Protein AF-A0A812VCE3-F1 (afdb_monomer_lite)

Radius of gyration: 18.81 Å; chains: 1; bounding box: 63×59×46 Å

pLDDT: mean 80.76, std 17.47, range [33.41, 96.75]

Sequence (194 aa):
MRLLPVLQWLAVGWQSVSAFDRPCTASIQGNCTEGRFLPCGSSKLKHPHGGVVPARDVTTCRVRAGQVRAGQALVVQFTSGPPEQGGECIEILVELGECWGQDSDGDSYDCLGRCGIGCQEGPGLCSNWSRNCLKHDICSYYHNSRGGAVDPHCGWAFQKAEQDFLEPCLTDSVCTVPRFNTKAEVCRAKVVGI

Secondary structure (DSSP, 8-state):
--PPP-------------TTS-B--SS--SS-BTT-SEETT-------SS-EE-TT----TTSTTT---TT-EEEEEEESS-GGGT--EEEEEEETT-EEEE-TT--EEESTTEESSSSBSSBTB--EE-HHHHHHHHHHHHHT---GGG-TTTHHHHHHHHHHHHHHHHH-GGG--TT-SBHHHHHTTSS---

Structure (mmCIF, N/CA/C/O backbone):
data_AF-A0A812VCE3-F1
#
_entry.id   AF-A0A812VCE3-F1
#
loop_
_atom_site.group_PDB
_atom_site.id
_atom_site.type_symbol
_atom_site.label_atom_id
_atom_site.label_alt_id
_atom_site.label_comp_id
_atom_site.label_asym_id
_atom_site.label_entity_id
_atom_site.label_seq_id
_atom_site.pdbx_PDB_ins_code
_atom_site.Cartn_x
_atom_site.Cartn_y
_atom_site.Cartn_z
_atom_site.occupancy
_atom_site.B_iso_or_equiv
_atom_site.auth_seq_id
_atom_site.auth_comp_id
_atom_site.auth_asym_id
_atom_site.auth_atom_id
_atom_site.pdbx_PDB_model_num
ATOM 1 N N . MET A 1 1 ? -42.538 -43.145 28.006 1.00 39.31 1 MET A N 1
ATOM 2 C CA . MET A 1 1 ? -42.130 -42.489 26.745 1.00 39.31 1 MET A CA 1
ATOM 3 C C . MET A 1 1 ? -41.959 -41.000 27.015 1.00 39.31 1 MET A C 1
ATOM 5 O O . MET A 1 1 ? -42.951 -40.321 27.231 1.00 39.31 1 MET A O 1
ATOM 9 N N . ARG A 1 2 ? -40.716 -40.516 27.130 1.00 37.94 2 ARG A N 1
ATOM 10 C CA . ARG A 1 2 ? -40.388 -39.087 27.273 1.00 37.94 2 ARG A CA 1
ATOM 11 C C . ARG A 1 2 ? -39.710 -38.644 25.978 1.00 37.94 2 ARG A C 1
ATOM 13 O O . ARG A 1 2 ? -38.681 -39.206 25.622 1.00 37.94 2 ARG A O 1
ATOM 20 N N . LEU A 1 3 ? -40.320 -37.692 25.280 1.00 41.69 3 LEU A N 1
ATOM 21 C CA . LEU A 1 3 ? -39.740 -37.013 24.123 1.00 41.69 3 LEU A CA 1
ATOM 22 C C . LEU A 1 3 ? -38.721 -35.984 24.636 1.00 41.69 3 LEU A C 1
ATOM 24 O O . LEU A 1 3 ? -39.062 -35.148 25.471 1.00 41.69 3 LEU A O 1
ATOM 28 N N . LEU A 1 4 ? -37.475 -36.078 24.173 1.00 38.53 4 LEU A N 1
ATOM 29 C CA . LEU A 1 4 ? -36.440 -35.059 24.375 1.00 38.53 4 LEU A CA 1
ATOM 30 C C . LEU A 1 4 ? -36.517 -34.027 23.234 1.00 38.53 4 LEU A C 1
ATOM 32 O O . LEU A 1 4 ? -36.785 -34.425 22.098 1.00 38.53 4 LEU A O 1
ATOM 36 N N . PRO A 1 5 ? -36.269 -32.730 23.491 1.00 49.28 5 PRO A N 1
ATOM 37 C CA . PRO A 1 5 ? -36.254 -31.717 22.448 1.00 49.28 5 PRO A CA 1
ATOM 38 C C . PRO A 1 5 ? -34.917 -31.740 21.696 1.00 49.28 5 PRO A C 1
ATOM 40 O O . PRO A 1 5 ? -33.841 -31.780 22.294 1.00 49.28 5 PRO A O 1
ATOM 43 N N . VAL A 1 6 ? -34.998 -31.702 20.369 1.00 42.97 6 VAL A N 1
ATOM 44 C CA . VAL A 1 6 ? -33.854 -31.524 19.472 1.00 42.97 6 VAL A CA 1
ATOM 45 C C . VAL A 1 6 ? -33.377 -30.077 19.608 1.00 42.97 6 VAL A C 1
ATOM 47 O O . VAL A 1 6 ? -34.070 -29.153 19.189 1.00 42.97 6 VAL A O 1
ATOM 50 N N . LEU A 1 7 ? -32.205 -29.874 20.218 1.00 42.00 7 LEU A N 1
ATOM 51 C CA . LEU A 1 7 ? -31.504 -28.592 20.170 1.00 42.00 7 LEU A CA 1
ATOM 52 C C . LEU A 1 7 ? -31.059 -28.332 18.729 1.00 42.00 7 LEU A C 1
ATOM 54 O O . LEU A 1 7 ? -30.176 -29.006 18.199 1.00 42.00 7 LEU A O 1
ATOM 58 N N . GLN A 1 8 ? -31.677 -27.334 18.109 1.00 39.59 8 GLN A N 1
ATOM 59 C CA . GLN A 1 8 ? -31.281 -26.800 16.819 1.00 39.59 8 GLN A CA 1
ATOM 60 C C . GLN A 1 8 ? -30.057 -25.902 17.034 1.00 39.59 8 GLN A C 1
ATOM 62 O O . GLN A 1 8 ? -30.163 -24.770 17.501 1.00 39.59 8 GLN A O 1
ATOM 67 N N . TRP A 1 9 ? -28.872 -26.443 16.756 1.00 40.53 9 TRP A 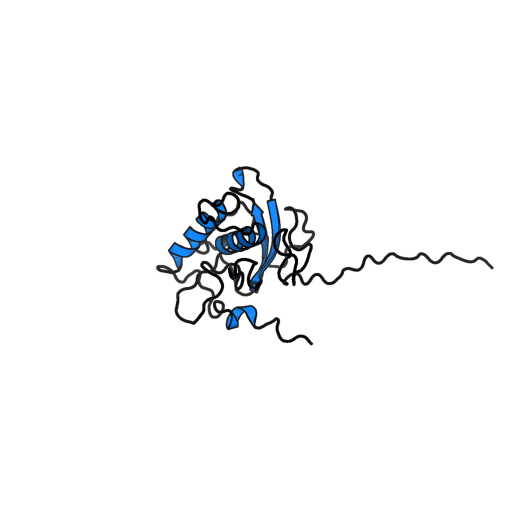N 1
ATOM 68 C CA . TRP A 1 9 ? -27.632 -25.677 16.730 1.00 40.53 9 TRP A CA 1
ATOM 69 C C . TRP A 1 9 ? -27.664 -24.738 15.522 1.00 40.53 9 TRP A C 1
ATOM 71 O O . TRP A 1 9 ? -27.617 -25.185 14.377 1.00 40.53 9 TRP A O 1
ATOM 81 N N . LEU A 1 10 ? -27.744 -23.431 15.776 1.00 39.47 10 LEU A N 1
ATOM 82 C CA . LEU A 1 10 ? -27.448 -22.406 14.779 1.00 39.47 10 LEU A CA 1
ATOM 83 C C . LEU A 1 10 ? -25.947 -22.461 14.477 1.00 39.47 10 LEU A C 1
ATOM 85 O O . LEU A 1 10 ? -25.132 -21.835 15.154 1.00 39.47 10 LEU A O 1
ATOM 89 N N . ALA A 1 11 ? -25.575 -23.238 13.463 1.00 40.66 11 ALA A N 1
ATOM 90 C CA . ALA A 1 11 ? -24.298 -23.077 12.794 1.00 40.66 11 ALA A CA 1
ATOM 91 C C . ALA A 1 11 ? -24.338 -21.730 12.059 1.00 40.66 11 ALA A C 1
ATOM 93 O O . ALA A 1 11 ? -24.890 -21.621 10.966 1.00 40.66 11 ALA A O 1
ATOM 94 N N . VAL A 1 12 ? -23.790 -20.685 12.682 1.00 43.62 12 VAL A N 1
ATOM 95 C CA . VAL A 1 12 ? -23.417 -19.462 11.966 1.00 43.62 12 VAL A CA 1
ATOM 96 C C . VAL A 1 12 ? -22.319 -19.879 10.997 1.00 43.62 12 VAL A C 1
ATOM 98 O O . VAL A 1 12 ? -21.176 -20.112 11.395 1.00 43.62 12 VAL A O 1
ATOM 101 N N . GLY A 1 13 ? -22.716 -20.096 9.746 1.00 33.41 13 GLY A N 1
ATOM 102 C CA . GLY A 1 13 ? -21.829 -20.504 8.674 1.00 33.41 13 GLY A CA 1
ATOM 103 C C . GLY A 1 13 ? -20.704 -19.493 8.541 1.00 33.41 13 GLY A C 1
ATOM 104 O O . GLY A 1 13 ? -20.937 -18.325 8.241 1.00 33.41 13 GLY A O 1
ATOM 105 N N . TRP A 1 14 ? -19.479 -19.956 8.759 1.00 39.81 14 TRP A N 1
ATOM 106 C CA . TRP A 1 14 ? -18.299 -19.290 8.239 1.00 39.81 14 TRP A CA 1
ATOM 107 C C . TRP A 1 14 ? -18.373 -19.442 6.725 1.00 39.81 14 TRP A C 1
ATOM 109 O O . TRP A 1 14 ? -17.902 -20.429 6.165 1.00 39.81 14 TRP A O 1
ATOM 119 N N . GLN A 1 15 ? -19.053 -18.508 6.063 1.00 40.91 15 GLN A N 1
ATOM 120 C CA . GLN A 1 15 ? -18.848 -18.319 4.638 1.00 40.91 15 GLN A CA 1
ATOM 121 C C . GLN A 1 15 ? -17.354 -18.069 4.461 1.00 40.91 15 GLN A C 1
ATOM 123 O O . GLN A 1 15 ? -16.751 -17.275 5.181 1.00 40.91 15 GLN A O 1
ATOM 128 N N . SER A 1 16 ? -16.755 -18.851 3.576 1.00 45.00 16 SER A N 1
ATOM 129 C CA . SER A 1 16 ? -15.368 -18.779 3.156 1.00 45.00 16 SER A CA 1
ATOM 130 C C . SER A 1 16 ? -15.090 -17.405 2.553 1.00 45.00 16 SER A C 1
ATOM 132 O O . SER A 1 16 ? -15.119 -17.235 1.338 1.00 45.00 16 SER A O 1
ATOM 134 N N . VAL A 1 17 ? -14.865 -16.409 3.409 1.00 51.16 17 VAL A N 1
ATOM 135 C CA . VAL A 1 17 ? -14.276 -15.130 3.029 1.00 51.16 17 VAL A CA 1
ATOM 136 C C . VAL A 1 17 ? -12.912 -15.495 2.460 1.00 51.16 17 VAL A C 1
ATOM 138 O O . VAL A 1 17 ? -12.024 -15.916 3.205 1.00 51.16 17 VAL A O 1
ATOM 141 N N . SER A 1 18 ? -12.756 -15.437 1.138 1.00 63.59 18 SER A N 1
ATOM 142 C CA . SER A 1 18 ? -11.443 -15.588 0.523 1.00 63.59 18 SER A CA 1
ATOM 143 C C . SER A 1 18 ? -10.613 -14.418 1.022 1.00 63.59 18 SER A C 1
ATOM 145 O O . SER A 1 18 ? -10.781 -13.279 0.587 1.00 63.59 18 SER A O 1
ATOM 147 N N . ALA A 1 19 ? -9.755 -14.685 2.006 1.00 61.78 19 ALA A N 1
ATOM 148 C CA . ALA A 1 19 ? -9.021 -13.659 2.739 1.00 61.78 19 ALA A CA 1
ATOM 149 C C . ALA A 1 19 ? -8.090 -12.820 1.849 1.00 61.78 19 ALA A C 1
ATOM 151 O O . ALA A 1 19 ? -7.510 -11.864 2.345 1.00 61.78 19 ALA A O 1
ATOM 152 N N . PHE A 1 20 ? -7.977 -13.173 0.564 1.00 71.19 20 PHE A N 1
ATOM 153 C CA . PHE A 1 20 ? -7.078 -12.589 -0.421 1.00 71.19 20 PHE A CA 1
ATOM 154 C C . PHE A 1 20 ? -7.809 -12.076 -1.679 1.00 71.19 20 PHE A C 1
ATOM 156 O O . PHE A 1 20 ? -7.159 -11.684 -2.647 1.00 71.19 20 PHE A O 1
ATOM 163 N N . ASP A 1 21 ? -9.145 -12.138 -1.750 1.00 84.81 21 ASP A N 1
ATOM 164 C CA . ASP A 1 21 ? -9.934 -11.578 -2.867 1.00 84.81 21 ASP A CA 1
ATOM 165 C C . ASP A 1 21 ? -10.186 -10.091 -2.670 1.00 84.81 21 ASP A C 1
ATOM 167 O O . ASP A 1 21 ? -10.437 -9.672 -1.545 1.00 84.81 21 ASP A O 1
ATOM 171 N N . ARG A 1 22 ? -10.183 -9.305 -3.755 1.00 90.62 22 ARG A N 1
ATOM 172 C CA . ARG A 1 22 ? -10.439 -7.854 -3.761 1.00 90.62 22 ARG A CA 1
ATOM 173 C C . ARG A 1 22 ? -11.431 -7.422 -2.661 1.00 90.62 22 ARG A C 1
ATOM 175 O O . ARG A 1 22 ? -12.564 -7.899 -2.674 1.00 90.62 22 ARG A O 1
ATOM 182 N N . PRO A 1 23 ? -11.062 -6.536 -1.721 1.00 93.12 23 PRO A N 1
ATOM 183 C CA . PRO A 1 23 ? -11.947 -6.140 -0.634 1.00 93.12 23 PRO A CA 1
ATOM 184 C C . PRO A 1 23 ? -12.995 -5.130 -1.109 1.00 93.12 23 PRO A C 1
ATOM 186 O O . PRO A 1 23 ? -12.718 -4.296 -1.975 1.00 93.12 23 PRO A O 1
ATOM 189 N N . CYS A 1 24 ? -14.198 -5.191 -0.538 1.00 92.81 24 CYS A N 1
ATOM 190 C CA . CYS A 1 24 ? -15.210 -4.159 -0.761 1.00 92.81 24 CYS A CA 1
ATOM 191 C C . CYS A 1 24 ? -14.897 -2.888 0.042 1.00 92.81 24 CYS A C 1
ATOM 193 O O . CYS A 1 24 ? -14.345 -2.959 1.142 1.00 92.81 24 CYS A O 1
ATOM 195 N N . THR A 1 25 ? -15.288 -1.733 -0.493 1.00 92.19 25 THR A N 1
ATOM 196 C CA . THR A 1 25 ? -15.213 -0.412 0.157 1.00 92.19 25 THR A CA 1
ATOM 197 C C . THR A 1 25 ? -16.519 0.345 -0.077 1.00 92.19 25 THR A C 1
ATOM 199 O O . THR A 1 25 ? -17.393 -0.119 -0.810 1.00 92.19 25 THR A O 1
ATOM 202 N N . ALA A 1 26 ? -16.666 1.537 0.507 1.00 88.50 26 ALA A N 1
ATOM 203 C CA . ALA A 1 26 ? -17.818 2.393 0.222 1.00 88.50 26 ALA A CA 1
ATOM 204 C C . ALA A 1 26 ? -17.958 2.707 -1.282 1.00 88.50 26 ALA A C 1
ATOM 206 O O . ALA A 1 26 ? -19.075 2.737 -1.796 1.00 88.50 26 ALA A O 1
ATOM 207 N N . SER A 1 27 ? -16.830 2.876 -1.982 1.00 84.81 27 SER A N 1
ATOM 208 C CA . SER A 1 27 ? -16.778 3.189 -3.417 1.00 84.81 27 SER A CA 1
ATOM 209 C C . SER A 1 27 ? -16.737 1.946 -4.316 1.00 84.81 27 SER A C 1
ATOM 211 O O . SER A 1 27 ? -16.926 2.060 -5.524 1.00 84.81 27 SER A O 1
ATOM 213 N N . ILE A 1 28 ? -16.485 0.754 -3.761 1.00 85.00 28 ILE A N 1
ATOM 214 C CA . ILE A 1 28 ? -16.284 -0.486 -4.522 1.00 85.00 28 ILE A CA 1
ATOM 215 C C . ILE A 1 28 ? -17.147 -1.598 -3.927 1.00 85.00 28 ILE A C 1
ATOM 217 O O . ILE A 1 28 ? -16.793 -2.206 -2.919 1.00 85.00 28 ILE A O 1
ATOM 221 N N . GLN A 1 29 ? -18.268 -1.881 -4.589 1.00 86.31 29 GLN A N 1
ATOM 222 C CA . GLN A 1 29 ? -19.273 -2.848 -4.123 1.00 86.31 29 GLN A CA 1
ATOM 223 C C . GLN A 1 29 ? -19.432 -4.064 -5.056 1.00 86.31 29 GLN A C 1
ATOM 225 O O . GLN A 1 29 ? -20.078 -5.043 -4.697 1.00 86.31 29 GLN A O 1
ATOM 230 N N . GLY A 1 30 ? -18.859 -4.018 -6.264 1.00 83.44 30 GLY A N 1
ATOM 231 C CA . GLY A 1 30 ? -18.951 -5.091 -7.257 1.00 83.44 30 GLY A CA 1
ATOM 232 C C . GLY A 1 30 ? -17.702 -5.971 -7.299 1.00 83.44 30 GLY A C 1
ATOM 233 O O . GLY A 1 30 ? -16.587 -5.459 -7.235 1.00 83.44 30 GLY A O 1
ATOM 234 N N . ASN A 1 31 ? -17.894 -7.287 -7.472 1.00 85.06 31 ASN A N 1
ATOM 235 C CA . ASN A 1 31 ? -16.819 -8.282 -7.623 1.00 85.06 31 ASN A CA 1
ATOM 236 C C . ASN A 1 31 ? -15.740 -8.185 -6.523 1.00 85.06 31 ASN A C 1
ATOM 238 O O . ASN A 1 31 ? -14.539 -8.154 -6.797 1.00 85.06 31 ASN A O 1
ATOM 242 N N . CYS A 1 32 ? -16.191 -8.071 -5.275 1.00 90.00 32 CYS A N 1
ATOM 243 C CA . CYS A 1 32 ? -15.350 -7.888 -4.104 1.00 90.00 32 CYS A CA 1
ATOM 244 C C . CYS A 1 32 ? -15.856 -8.731 -2.925 1.00 90.00 32 CYS A C 1
ATOM 246 O O . CYS A 1 32 ? -16.960 -9.273 -2.953 1.00 90.00 32 CYS A O 1
ATOM 248 N N . THR A 1 33 ? -15.031 -8.842 -1.888 1.00 90.62 33 THR A N 1
ATOM 249 C CA . THR A 1 33 ? -15.327 -9.560 -0.649 1.00 90.62 33 THR A CA 1
ATOM 250 C C . THR A 1 33 ? -15.565 -8.575 0.493 1.00 90.62 33 THR A C 1
ATOM 252 O O . THR A 1 33 ? -14.687 -7.778 0.841 1.00 90.62 33 THR A O 1
ATOM 255 N N . GLU A 1 34 ? -16.759 -8.629 1.083 1.00 91.38 34 GLU A N 1
ATOM 256 C CA . GLU A 1 34 ? -17.136 -7.804 2.232 1.00 91.38 34 GLU A CA 1
ATOM 257 C C . GLU A 1 34 ? -16.371 -8.197 3.506 1.00 91.38 34 GLU A C 1
ATOM 259 O O . GLU A 1 34 ? -15.891 -9.320 3.658 1.00 91.38 34 GLU A O 1
ATOM 264 N N . GLY A 1 35 ? -16.257 -7.254 4.445 1.00 89.81 35 GLY A N 1
ATOM 265 C CA . GLY A 1 35 ? -15.719 -7.522 5.783 1.00 89.81 35 GLY A CA 1
ATOM 266 C C . GLY A 1 35 ? -14.209 -7.781 5.852 1.00 89.81 35 GLY A C 1
ATOM 267 O O . GLY A 1 35 ? -13.719 -8.196 6.900 1.00 89.81 35 GLY A O 1
ATOM 268 N N . ARG A 1 36 ? -13.457 -7.540 4.768 1.00 91.19 36 ARG A N 1
ATOM 269 C CA . ARG A 1 36 ? -11.984 -7.616 4.789 1.00 91.19 36 ARG A CA 1
ATOM 270 C C . ARG A 1 36 ? -11.336 -6.444 5.534 1.00 91.19 36 ARG A C 1
ATOM 272 O O . ARG A 1 36 ? -10.335 -6.652 6.213 1.00 91.19 36 ARG A O 1
ATOM 279 N N . PHE A 1 37 ? -11.899 -5.242 5.417 1.00 94.12 37 PHE A N 1
ATOM 280 C CA . PHE A 1 37 ? -11.490 -4.083 6.210 1.00 94.12 37 PHE A CA 1
ATOM 281 C C . PHE A 1 37 ? -12.192 -4.098 7.564 1.00 94.12 37 PHE A C 1
ATOM 283 O O . PHE A 1 37 ? -13.415 -4.219 7.635 1.00 94.12 37 PHE A O 1
ATOM 290 N N . LEU A 1 38 ? -11.412 -3.973 8.631 1.00 93.19 38 LEU A N 1
ATOM 291 C CA . LEU A 1 38 ? -11.876 -4.032 10.012 1.00 93.19 38 LEU A CA 1
ATOM 292 C C . LEU A 1 38 ? -11.313 -2.845 10.802 1.00 93.19 38 LEU A C 1
ATOM 294 O O . LEU A 1 38 ? -10.233 -2.364 10.472 1.00 93.19 38 LEU A O 1
ATOM 298 N N . PRO A 1 39 ? -11.966 -2.390 11.881 1.00 93.81 39 PRO A N 1
ATOM 299 C CA . PRO A 1 39 ? -11.336 -1.450 12.801 1.00 93.81 39 PRO A CA 1
ATOM 300 C C . PRO A 1 39 ? -10.083 -2.074 13.428 1.00 93.81 39 PRO A C 1
ATOM 302 O O . PRO A 1 39 ? -10.092 -3.260 13.778 1.00 93.81 39 PRO A O 1
ATOM 305 N N . CYS A 1 40 ? -9.023 -1.287 13.616 1.00 92.44 40 CYS A N 1
ATOM 306 C CA . CYS A 1 40 ? -7.774 -1.776 14.206 1.00 92.44 40 CYS A CA 1
ATOM 307 C C . CYS A 1 40 ? -7.995 -2.515 15.537 1.00 92.44 40 CYS A C 1
ATOM 309 O O . CYS A 1 40 ? -8.725 -2.050 16.413 1.00 92.44 40 CYS A O 1
ATOM 311 N N . GLY A 1 41 ? -7.339 -3.666 15.699 1.00 87.38 41 GLY A N 1
ATOM 312 C CA . GLY A 1 41 ? -7.471 -4.530 16.876 1.00 87.38 41 GLY A CA 1
ATOM 313 C C . GLY A 1 41 ? -8.717 -5.423 16.888 1.00 87.38 41 GLY A C 1
ATOM 314 O O . GLY A 1 41 ? -8.893 -6.194 17.833 1.00 87.38 41 GLY A O 1
ATOM 315 N N . SER A 1 42 ? -9.567 -5.356 15.860 1.00 86.12 42 SER A N 1
ATOM 316 C CA . SER A 1 42 ? -10.764 -6.205 15.753 1.00 86.12 42 SER A CA 1
ATOM 317 C C . SER A 1 42 ? -10.471 -7.566 15.128 1.00 86.12 42 SER A C 1
ATOM 319 O O . SER A 1 42 ? -11.238 -8.517 15.319 1.00 86.12 42 SER A O 1
ATOM 321 N N . SER A 1 43 ? -9.377 -7.697 14.378 1.00 73.44 43 SER A N 1
ATOM 322 C CA . SER A 1 43 ? -8.999 -8.968 13.781 1.00 73.44 43 SER A CA 1
ATOM 323 C C . SER A 1 43 ? -8.643 -9.982 14.873 1.00 73.44 43 SER A C 1
ATOM 325 O O . SER A 1 43 ? -7.666 -9.868 15.607 1.00 73.44 43 SER A O 1
ATOM 327 N N . LYS A 1 44 ? -9.423 -11.067 14.946 1.00 65.88 44 LYS A N 1
ATOM 328 C CA . LYS A 1 44 ? -9.058 -12.283 15.703 1.00 65.88 44 LYS A CA 1
ATOM 329 C C . LYS A 1 44 ? -7.975 -13.105 14.995 1.00 65.88 44 LYS A C 1
ATOM 331 O O . LYS A 1 44 ? -7.698 -14.241 15.387 1.00 65.88 44 LYS A O 1
ATOM 336 N N . LEU A 1 45 ? -7.420 -12.569 13.909 1.00 60.28 45 LEU A N 1
ATOM 337 C CA . LEU A 1 45 ? -6.448 -13.225 13.056 1.00 60.28 45 LEU A CA 1
ATOM 338 C C . LEU A 1 45 ? -5.167 -13.399 13.870 1.00 60.28 45 LEU A C 1
ATOM 340 O O . LEU A 1 45 ? -4.389 -12.464 14.041 1.00 60.28 45 LEU A O 1
ATOM 344 N N . LYS A 1 46 ? -4.958 -14.608 14.405 1.00 54.84 46 LYS A N 1
ATOM 345 C CA . LYS A 1 46 ? -3.664 -15.015 14.959 1.00 54.84 46 LYS A CA 1
ATOM 346 C C . LYS A 1 46 ? -2.635 -14.770 13.862 1.00 54.84 46 LYS A C 1
ATOM 348 O O . LYS A 1 46 ? -2.688 -15.457 12.848 1.00 54.84 46 LYS A O 1
ATOM 353 N N . HIS A 1 47 ? -1.791 -13.754 14.047 1.00 58.41 47 HIS A N 1
ATOM 354 C CA . HIS A 1 47 ? -0.913 -13.188 13.024 1.00 58.41 47 HIS A CA 1
ATOM 355 C C . HIS A 1 47 ? -0.281 -14.291 12.159 1.00 58.41 47 HIS A C 1
ATOM 357 O O . HIS A 1 47 ? 0.592 -15.012 12.652 1.00 58.41 47 HIS A O 1
ATOM 363 N N . PRO A 1 48 ? -0.734 -14.481 10.906 1.00 53.19 48 PRO A N 1
ATOM 364 C CA . PRO A 1 48 ? -0.291 -15.606 10.099 1.00 53.19 48 PRO A CA 1
ATOM 365 C C . PRO A 1 48 ? 1.145 -15.346 9.658 1.00 53.19 48 PRO A C 1
ATOM 367 O O . PRO A 1 48 ? 1.342 -14.622 8.703 1.00 53.19 48 PRO A O 1
ATOM 370 N N . HIS A 1 49 ? 2.134 -15.883 10.376 1.00 52.19 49 HIS A N 1
ATOM 371 C CA . HIS A 1 49 ? 3.578 -15.946 10.074 1.00 52.19 49 HIS A CA 1
ATOM 372 C C . HIS A 1 49 ? 4.346 -14.659 9.651 1.00 52.19 49 HIS A C 1
ATOM 374 O O . HIS A 1 49 ? 5.565 -14.640 9.811 1.00 52.19 49 HIS A O 1
ATOM 380 N N . GLY A 1 50 ? 3.711 -13.587 9.167 1.00 60.44 50 GLY A N 1
ATOM 381 C CA . GLY A 1 50 ? 4.334 -12.361 8.662 1.00 60.44 50 GLY A CA 1
ATOM 382 C C . GLY A 1 50 ? 4.200 -11.141 9.576 1.00 60.44 50 GLY A C 1
ATOM 383 O O . GLY A 1 50 ? 4.957 -10.188 9.403 1.00 60.44 50 GLY A O 1
ATOM 384 N N . GLY A 1 51 ? 3.331 -11.194 10.591 1.00 83.69 51 GLY A N 1
ATOM 385 C CA . GLY A 1 51 ? 3.207 -10.163 11.626 1.00 83.69 51 GLY A CA 1
ATOM 386 C C . GLY A 1 51 ? 2.238 -9.023 11.293 1.00 83.69 51 GLY A C 1
ATOM 387 O O . GLY A 1 51 ? 1.559 -9.028 10.267 1.00 83.69 51 GLY A O 1
ATOM 388 N N . VAL A 1 52 ? 2.154 -8.063 12.215 1.00 89.44 52 VAL A N 1
ATOM 389 C CA . VAL A 1 52 ? 1.388 -6.818 12.050 1.00 89.44 52 VAL A CA 1
ATOM 390 C C . VAL A 1 52 ? 2.325 -5.733 11.538 1.00 89.44 52 VAL A C 1
ATOM 392 O O . VAL A 1 52 ? 3.452 -5.622 12.022 1.00 89.44 52 VAL A O 1
ATOM 395 N N . VAL A 1 53 ? 1.842 -4.920 10.605 1.00 92.31 53 VAL A N 1
ATOM 396 C CA . VAL A 1 53 ? 2.443 -3.651 10.188 1.00 92.31 53 VAL A CA 1
ATOM 397 C C . VAL A 1 53 ? 1.602 -2.527 10.797 1.00 92.31 53 VAL A C 1
ATOM 399 O O . VAL A 1 53 ? 0.544 -2.207 10.253 1.00 92.31 53 VAL A O 1
ATOM 402 N N . PRO A 1 54 ? 2.007 -1.955 11.946 1.00 92.50 54 PRO A N 1
ATOM 403 C CA . PRO A 1 54 ? 1.252 -0.889 12.595 1.00 92.50 54 PRO A CA 1
ATOM 404 C C . PRO A 1 54 ? 1.206 0.380 11.740 1.00 92.50 54 PRO A C 1
ATOM 406 O O . PRO A 1 54 ? 2.193 0.717 11.087 1.00 92.50 54 PRO A O 1
ATOM 409 N N . ALA A 1 55 ? 0.126 1.159 11.838 1.00 90.44 55 ALA A N 1
ATOM 410 C CA . ALA A 1 55 ? -0.024 2.408 11.079 1.00 90.44 55 ALA A CA 1
ATOM 411 C C . ALA A 1 55 ? 1.144 3.388 11.315 1.00 90.44 55 ALA A C 1
ATOM 413 O O . ALA A 1 55 ? 1.665 3.997 10.381 1.00 90.44 55 ALA A O 1
ATOM 414 N N . ARG A 1 56 ? 1.605 3.471 12.570 1.00 91.19 56 ARG A N 1
ATOM 415 C CA . ARG A 1 56 ? 2.737 4.303 13.015 1.00 91.19 56 ARG A CA 1
ATOM 416 C C . ARG A 1 56 ? 4.123 3.803 12.595 1.00 91.19 56 ARG A C 1
ATOM 418 O O . ARG A 1 56 ? 5.085 4.554 12.703 1.00 91.19 56 ARG A O 1
ATOM 425 N N . ASP A 1 57 ? 4.259 2.546 12.174 1.00 91.00 57 ASP A N 1
ATOM 426 C CA . ASP A 1 57 ? 5.562 1.983 11.806 1.00 91.00 57 ASP A CA 1
ATOM 427 C C . ASP A 1 57 ? 6.005 2.542 10.451 1.00 91.00 57 ASP A C 1
ATOM 429 O O . ASP A 1 57 ? 5.437 2.187 9.425 1.00 91.00 57 ASP A O 1
ATOM 433 N N . VAL A 1 58 ? 7.000 3.428 10.440 1.00 85.62 58 VAL A N 1
ATOM 434 C CA . VAL A 1 58 ? 7.558 4.079 9.238 1.00 85.62 58 VAL A CA 1
ATOM 435 C C . VAL A 1 58 ? 8.945 3.541 8.895 1.00 85.62 58 VAL A C 1
ATOM 437 O O . VAL A 1 58 ? 9.881 4.289 8.622 1.00 85.62 58 VAL A O 1
ATOM 440 N N . THR A 1 59 ? 9.099 2.223 8.944 1.00 84.88 59 THR A N 1
ATOM 441 C CA . THR A 1 59 ? 10.347 1.558 8.562 1.00 84.88 59 THR A CA 1
ATOM 442 C C . THR A 1 59 ? 10.519 1.499 7.048 1.00 84.88 59 THR A C 1
ATOM 444 O O . THR A 1 59 ? 9.564 1.272 6.311 1.00 84.88 59 THR A O 1
ATOM 447 N N . THR A 1 60 ? 11.756 1.685 6.587 1.00 82.12 60 THR A N 1
ATOM 448 C CA . THR A 1 60 ? 12.131 1.515 5.179 1.00 82.12 60 THR A CA 1
ATOM 449 C C . THR A 1 60 ? 12.564 0.077 4.916 1.00 82.12 60 THR A C 1
ATOM 451 O O . THR A 1 60 ? 13.008 -0.643 5.815 1.00 82.12 60 THR A O 1
ATOM 454 N N . CYS A 1 61 ? 12.504 -0.348 3.660 1.00 78.81 61 CYS A N 1
ATOM 455 C CA . CYS A 1 61 ? 12.956 -1.675 3.233 1.00 78.81 61 CYS A CA 1
ATOM 456 C C . CYS A 1 61 ? 14.464 -1.933 3.468 1.00 78.81 61 CYS A C 1
ATOM 458 O O . CYS A 1 61 ? 14.897 -3.085 3.498 1.00 78.81 61 CYS A O 1
ATOM 460 N N . ARG A 1 62 ? 15.273 -0.883 3.677 1.00 79.19 62 ARG A N 1
ATOM 461 C CA . ARG A 1 62 ? 16.710 -1.001 3.984 1.00 79.19 62 ARG A CA 1
ATOM 462 C C . ARG A 1 62 ? 16.975 -1.571 5.375 1.00 79.19 62 ARG A C 1
ATOM 464 O O . ARG A 1 62 ? 18.002 -2.210 5.593 1.00 79.19 62 ARG A O 1
ATOM 471 N N . VAL A 1 63 ? 16.055 -1.375 6.320 1.00 81.50 63 VAL A N 1
ATOM 472 C CA . VAL A 1 63 ? 16.139 -1.998 7.644 1.00 81.50 63 VAL A CA 1
ATOM 473 C C . VAL A 1 63 ? 15.320 -3.280 7.667 1.00 81.50 63 VAL A C 1
ATOM 475 O O . VAL A 1 63 ? 14.232 -3.352 7.104 1.00 81.50 63 VAL A O 1
ATOM 478 N N . ARG A 1 64 ? 15.806 -4.305 8.374 1.00 77.81 64 ARG A N 1
ATOM 479 C CA . ARG A 1 64 ? 15.145 -5.622 8.452 1.00 77.81 64 ARG A CA 1
ATOM 480 C C . ARG A 1 64 ? 13.666 -5.541 8.848 1.00 77.81 64 ARG A C 1
ATOM 482 O O . ARG A 1 64 ? 12.873 -6.367 8.412 1.00 77.81 64 ARG A O 1
ATOM 489 N N . ALA A 1 65 ? 13.304 -4.556 9.670 1.00 76.75 65 ALA A N 1
ATOM 490 C CA . ALA A 1 65 ? 11.927 -4.324 10.079 1.00 76.75 65 ALA A CA 1
ATOM 491 C C . ALA A 1 65 ? 11.016 -3.868 8.927 1.00 76.75 65 ALA A C 1
ATOM 493 O O . ALA A 1 65 ? 9.848 -4.213 8.961 1.00 76.75 65 ALA A O 1
ATOM 494 N N . GLY A 1 66 ? 11.516 -3.171 7.902 1.00 76.81 66 GLY A N 1
ATOM 495 C CA . GLY A 1 66 ? 10.719 -2.754 6.742 1.00 76.81 66 GLY A CA 1
ATOM 496 C C . GLY A 1 66 ? 10.830 -3.686 5.531 1.00 76.81 66 GLY A C 1
ATOM 497 O O . GLY A 1 66 ? 10.122 -3.487 4.545 1.00 76.81 66 GLY A O 1
ATOM 498 N N . GLN A 1 67 ? 11.690 -4.711 5.594 1.00 83.94 67 GLN A N 1
ATOM 499 C CA . GLN A 1 67 ? 11.829 -5.714 4.537 1.00 83.94 67 GLN A CA 1
ATOM 500 C C . GLN A 1 67 ? 10.547 -6.536 4.369 1.00 83.94 67 GLN A C 1
ATOM 502 O O . GLN A 1 67 ? 9.891 -6.925 5.345 1.00 83.94 67 GLN A O 1
ATOM 507 N N . VAL A 1 68 ? 10.235 -6.836 3.111 1.00 88.56 68 VAL A N 1
ATOM 508 C CA . VAL A 1 68 ? 9.097 -7.661 2.700 1.00 88.56 68 VAL A CA 1
ATOM 509 C C . VAL A 1 68 ? 9.563 -8.806 1.801 1.00 88.56 68 VAL A C 1
ATOM 511 O O . VAL A 1 68 ? 10.683 -8.793 1.286 1.00 88.56 68 VAL A O 1
ATOM 514 N N . ARG A 1 69 ? 8.728 -9.834 1.645 1.00 88.94 69 ARG A N 1
ATOM 515 C CA . ARG A 1 69 ? 8.994 -11.007 0.798 1.00 88.94 69 ARG A CA 1
ATOM 516 C C . ARG A 1 69 ? 7.819 -11.259 -0.140 1.00 88.94 69 ARG A C 1
ATOM 518 O O . ARG A 1 69 ? 6.681 -11.007 0.239 1.00 88.94 69 ARG A O 1
ATOM 525 N N . ALA A 1 70 ? 8.098 -11.810 -1.321 1.00 88.94 70 ALA A N 1
ATOM 526 C CA . ALA A 1 70 ? 7.062 -12.272 -2.248 1.00 88.94 70 ALA A CA 1
ATOM 527 C C . ALA A 1 70 ? 6.018 -13.143 -1.529 1.00 88.94 70 ALA A C 1
ATOM 529 O O . ALA A 1 70 ? 6.398 -14.056 -0.789 1.00 88.94 70 ALA A O 1
ATOM 530 N N . GLY A 1 71 ? 4.730 -12.853 -1.737 1.00 86.50 71 GLY A N 1
ATOM 531 C CA . GLY A 1 71 ? 3.622 -13.618 -1.156 1.00 86.50 71 GLY A CA 1
ATOM 532 C C . GLY A 1 71 ? 3.528 -13.543 0.373 1.00 86.50 71 GLY A C 1
ATOM 533 O O . GLY A 1 71 ? 2.934 -14.410 1.011 1.00 86.50 71 GLY A O 1
ATOM 534 N N . GLN A 1 72 ? 4.168 -12.563 1.016 1.00 89.50 72 GLN A N 1
ATOM 535 C CA . GLN A 1 72 ? 4.116 -12.441 2.470 1.00 89.50 72 GLN A CA 1
ATOM 536 C C . GLN A 1 72 ? 2.742 -11.942 2.929 1.00 89.50 72 GLN A C 1
ATOM 538 O O . GLN A 1 72 ? 2.364 -10.812 2.631 1.00 89.50 72 GLN A O 1
ATOM 543 N N . ALA A 1 73 ? 2.043 -12.744 3.734 1.00 90.56 73 ALA A N 1
ATOM 544 C CA . ALA A 1 73 ? 0.810 -12.331 4.398 1.00 90.56 73 ALA A CA 1
ATOM 545 C C . ALA A 1 73 ? 1.089 -11.410 5.601 1.00 90.56 73 ALA A C 1
ATOM 547 O O . ALA A 1 73 ? 1.918 -11.723 6.460 1.00 90.56 73 ALA A O 1
ATOM 548 N N . LEU A 1 74 ? 0.390 -10.279 5.673 1.00 90.94 74 LEU A N 1
ATOM 549 C CA . LEU A 1 74 ? 0.554 -9.231 6.680 1.00 90.94 74 LEU A CA 1
ATOM 550 C C . LEU A 1 74 ? -0.807 -8.702 7.126 1.00 90.94 74 LEU A C 1
ATOM 552 O O . LEU A 1 74 ? -1.687 -8.460 6.304 1.00 90.94 74 LEU A O 1
ATOM 556 N N . VAL A 1 75 ? -0.958 -8.454 8.428 1.00 92.69 75 VAL A N 1
ATOM 557 C CA . VAL A 1 75 ? -2.034 -7.576 8.908 1.00 92.69 75 VAL A CA 1
ATOM 558 C C . VAL A 1 75 ? -1.519 -6.151 8.812 1.00 92.69 75 VAL A C 1
ATOM 560 O O . VAL A 1 75 ? -0.589 -5.785 9.532 1.00 92.69 75 VAL A O 1
ATOM 563 N N . VAL A 1 76 ? -2.089 -5.358 7.915 1.00 94.50 76 VAL A N 1
ATOM 564 C CA . VAL A 1 76 ? -1.659 -3.982 7.674 1.00 94.50 76 VAL A CA 1
ATOM 565 C C . VAL A 1 76 ? -2.655 -3.031 8.303 1.00 94.50 76 VAL A C 1
ATOM 567 O O . VAL A 1 76 ? -3.847 -3.112 8.020 1.00 94.50 76 VAL A O 1
ATOM 570 N N . GLN A 1 77 ? -2.153 -2.138 9.152 1.00 95.50 77 GLN A N 1
ATOM 571 C CA . GLN A 1 77 ? -2.919 -1.061 9.762 1.00 95.50 77 GLN A CA 1
ATOM 572 C C . GLN A 1 77 ? -2.589 0.261 9.071 1.00 95.50 77 GLN A C 1
ATOM 574 O O . GLN A 1 77 ? -1.423 0.545 8.782 1.00 95.50 77 GLN A O 1
ATOM 579 N N . PHE A 1 78 ? -3.599 1.091 8.858 1.00 95.75 78 PHE A N 1
ATOM 580 C CA . PHE A 1 78 ? -3.446 2.449 8.349 1.00 95.75 78 PHE A CA 1
ATOM 581 C C . PHE A 1 78 ? -4.465 3.379 9.009 1.00 95.75 78 PHE A C 1
ATOM 583 O O . PHE A 1 78 ? -5.444 2.932 9.607 1.00 95.75 78 PHE A O 1
ATOM 590 N N . THR A 1 79 ? -4.210 4.680 8.917 1.00 95.88 79 THR A N 1
ATOM 591 C CA . THR A 1 79 ? -5.118 5.725 9.390 1.00 95.88 79 THR A CA 1
ATOM 592 C C . THR A 1 79 ? -5.470 6.669 8.254 1.00 95.88 79 THR A C 1
ATOM 594 O O . THR A 1 79 ? -4.651 6.883 7.360 1.00 95.88 79 THR A O 1
ATOM 597 N N . SER A 1 80 ? -6.652 7.282 8.322 1.00 94.69 80 SER A N 1
ATOM 598 C CA . SER A 1 80 ? -6.932 8.493 7.546 1.00 94.69 80 SER A CA 1
ATOM 599 C C . SER A 1 80 ? -6.097 9.644 8.116 1.00 94.69 80 SER A C 1
ATOM 601 O O . SER A 1 80 ? -6.366 10.126 9.217 1.00 94.69 80 SER A O 1
ATOM 603 N N . GLY A 1 81 ? -5.086 10.082 7.373 1.00 93.62 81 GLY A N 1
ATOM 604 C CA . GLY A 1 81 ? -4.115 11.089 7.786 1.00 93.62 81 GLY A CA 1
ATOM 605 C C . GLY A 1 81 ? -2.983 10.522 8.658 1.00 93.62 81 GLY A C 1
ATOM 606 O O . GLY A 1 81 ? -2.839 9.303 8.798 1.00 93.62 81 GLY A O 1
ATOM 607 N N . PRO A 1 82 ? -2.136 11.393 9.240 1.00 94.25 82 PRO A N 1
ATOM 608 C CA . PRO A 1 82 ? -1.031 10.975 10.097 1.00 94.25 82 PRO A CA 1
ATOM 609 C C . PRO A 1 82 ? -1.520 10.198 11.335 1.00 94.25 82 PRO A C 1
ATOM 611 O O . PRO A 1 82 ? -2.396 10.698 12.044 1.00 94.25 82 PRO A O 1
ATOM 614 N N . PRO A 1 83 ? -0.913 9.045 11.679 1.00 91.81 83 PRO A N 1
ATOM 615 C CA . PRO A 1 83 ? -1.335 8.240 12.831 1.00 91.81 83 PRO A CA 1
ATOM 616 C C . PRO A 1 83 ? -1.329 9.001 14.166 1.00 91.81 83 PRO A C 1
ATOM 618 O O . PRO A 1 83 ? -2.173 8.764 15.024 1.00 91.81 83 PRO A O 1
ATOM 621 N N . GLU A 1 84 ? -0.408 9.956 14.324 1.00 90.62 84 GLU A N 1
ATOM 622 C CA . GLU A 1 84 ? -0.272 10.786 15.532 1.00 90.62 84 GLU A CA 1
ATOM 623 C C . GLU A 1 84 ? -1.430 11.781 15.727 1.00 90.62 84 GLU A C 1
ATOM 625 O O . GLU A 1 84 ? -1.586 12.348 16.805 1.00 90.62 84 GLU A O 1
ATOM 630 N N . GLN A 1 85 ? -2.251 12.009 14.697 1.00 91.75 85 GLN A N 1
ATOM 631 C CA . GLN A 1 85 ? -3.396 12.923 14.756 1.00 91.75 85 GLN A CA 1
ATOM 632 C C . GLN A 1 85 ? -4.703 12.221 15.158 1.00 91.75 85 GLN A C 1
ATOM 634 O O . GLN A 1 85 ? -5.746 12.866 15.215 1.00 91.75 85 GLN A O 1
ATOM 639 N N . GLY A 1 86 ? -4.661 10.919 15.467 1.00 82.75 86 GLY A N 1
ATOM 640 C CA . GLY A 1 86 ? -5.809 10.192 16.017 1.00 82.75 86 GLY A CA 1
ATOM 641 C C . GLY A 1 86 ? -6.944 9.933 15.021 1.00 82.75 86 GLY A C 1
ATOM 642 O O . GLY A 1 86 ? -8.093 9.804 15.438 1.00 82.75 86 GLY A O 1
ATOM 643 N N . GLY A 1 87 ? -6.639 9.867 13.720 1.00 84.56 87 GLY A N 1
ATOM 644 C CA . GLY A 1 87 ? -7.604 9.467 12.694 1.00 84.56 87 GLY A CA 1
ATOM 645 C C . GLY A 1 87 ? -8.127 8.039 12.894 1.00 84.56 87 GLY A C 1
ATOM 646 O O . GLY A 1 87 ? -7.521 7.232 13.604 1.00 84.56 87 GLY A O 1
ATOM 647 N N . GLU A 1 88 ? -9.254 7.720 12.249 1.00 90.69 88 GLU A N 1
ATOM 648 C CA . GLU A 1 88 ? -9.802 6.359 12.241 1.00 90.69 88 GLU A CA 1
ATOM 649 C C . GLU A 1 88 ? -8.733 5.362 11.778 1.00 90.69 88 GLU A C 1
ATOM 651 O O . GLU A 1 88 ? -8.067 5.587 10.766 1.00 90.69 88 GLU A O 1
ATOM 656 N N . CYS A 1 89 ? -8.568 4.278 12.541 1.00 94.06 89 CYS A N 1
ATOM 657 C CA . CYS A 1 89 ? -7.599 3.227 12.260 1.00 94.06 89 CYS A CA 1
ATOM 658 C C . CYS A 1 89 ? -8.312 1.998 11.702 1.00 94.06 89 CYS A C 1
ATOM 660 O O . CYS A 1 89 ? -9.151 1.394 12.380 1.00 94.06 89 CYS A O 1
ATOM 662 N N . ILE A 1 90 ? -7.913 1.609 10.496 1.00 95.88 90 ILE A N 1
ATOM 663 C CA . ILE A 1 90 ? -8.422 0.449 9.772 1.00 95.88 90 ILE A CA 1
ATOM 664 C C . ILE A 1 90 ? -7.301 -0.578 9.617 1.00 95.88 90 ILE A C 1
ATOM 666 O O . ILE A 1 90 ? -6.127 -0.232 9.469 1.00 95.88 90 ILE A O 1
ATOM 670 N N . GLU A 1 91 ? -7.663 -1.855 9.642 1.00 94.62 91 GLU A N 1
ATOM 671 C CA . GLU A 1 91 ? -6.767 -2.971 9.400 1.00 94.62 91 GLU A CA 1
ATOM 672 C C . GLU A 1 91 ? -7.341 -3.982 8.410 1.00 94.62 91 GLU A C 1
ATOM 674 O O . GLU A 1 91 ? -8.554 -4.152 8.284 1.00 94.62 91 GLU A O 1
ATOM 679 N N . ILE A 1 92 ? -6.445 -4.666 7.705 1.00 93.81 92 ILE A N 1
ATOM 680 C CA . ILE A 1 92 ? -6.786 -5.704 6.735 1.00 93.81 92 ILE A CA 1
ATOM 681 C C . ILE A 1 92 ? -5.675 -6.756 6.694 1.00 93.81 92 ILE A C 1
ATOM 683 O O . ILE A 1 92 ? -4.491 -6.433 6.802 1.00 93.81 92 ILE A O 1
ATOM 687 N N . LEU A 1 93 ? -6.051 -8.028 6.549 1.00 92.19 93 LEU A N 1
ATOM 688 C CA . LEU A 1 93 ? -5.105 -9.083 6.192 1.00 92.19 93 LEU A CA 1
ATOM 689 C C . LEU A 1 93 ? -4.940 -9.097 4.681 1.00 92.19 93 LEU A C 1
ATOM 691 O O . LEU A 1 93 ? -5.915 -9.319 3.965 1.00 92.19 93 LEU A O 1
ATOM 695 N N . VAL A 1 94 ? -3.710 -8.889 4.231 1.00 91.75 94 VAL A N 1
ATOM 696 C CA . VAL A 1 94 ? -3.341 -8.895 2.819 1.00 91.75 94 VAL A CA 1
ATOM 697 C C . VAL A 1 94 ? -2.120 -9.766 2.585 1.00 91.75 94 VAL A C 1
ATOM 699 O O . VAL A 1 94 ? -1.260 -9.893 3.457 1.00 91.75 94 VAL A O 1
ATOM 702 N N . GLU A 1 95 ? -2.010 -10.333 1.398 1.00 90.75 95 GLU A N 1
ATOM 703 C CA . GLU A 1 95 ? -0.765 -10.860 0.862 1.00 90.75 95 GLU A CA 1
ATOM 704 C C . GLU A 1 95 ? -0.041 -9.774 0.052 1.00 90.75 95 GLU A C 1
ATOM 706 O O . GLU A 1 95 ? -0.643 -9.055 -0.748 1.00 90.75 95 GLU A O 1
ATOM 711 N N . LEU A 1 96 ? 1.269 -9.628 0.273 1.00 91.31 96 LEU A N 1
ATOM 712 C CA . LEU A 1 96 ? 2.106 -8.762 -0.551 1.00 91.31 96 LEU A CA 1
ATOM 713 C C . LEU A 1 96 ? 2.001 -9.210 -2.012 1.00 91.31 96 LEU A C 1
ATOM 715 O O . LEU A 1 96 ? 2.295 -10.364 -2.323 1.00 91.31 96 LEU A O 1
ATOM 719 N N . GLY A 1 97 ? 1.645 -8.286 -2.899 1.00 92.38 97 GLY A N 1
ATOM 720 C CA . GLY A 1 97 ? 1.378 -8.574 -4.300 1.00 92.38 97 GLY A CA 1
ATOM 721 C C . GLY A 1 97 ? -0.070 -8.968 -4.594 1.00 92.38 97 GLY A C 1
ATOM 722 O O . GLY A 1 97 ? -0.344 -9.428 -5.691 1.00 92.38 97 GLY A O 1
ATOM 723 N N . GLU A 1 98 ? -1.030 -8.797 -3.684 1.00 92.19 98 GLU A N 1
ATOM 724 C CA . GLU A 1 98 ? -2.434 -9.029 -4.047 1.00 92.19 98 GLU A CA 1
ATOM 725 C C . GLU A 1 98 ? -2.873 -8.233 -5.288 1.00 92.19 98 GLU A C 1
ATOM 727 O O . GLU A 1 98 ? -2.368 -7.146 -5.581 1.00 92.19 98 GLU A O 1
ATOM 732 N N . CYS A 1 99 ? -3.822 -8.815 -6.025 1.00 91.62 99 CYS A N 1
ATOM 733 C CA . CYS A 1 99 ? -4.305 -8.285 -7.293 1.00 91.62 99 CYS A CA 1
ATOM 734 C C . CYS A 1 99 ? -5.780 -7.911 -7.195 1.00 91.62 99 CYS A C 1
ATOM 736 O O . CYS A 1 99 ? -6.654 -8.776 -7.299 1.00 91.62 99 CYS A O 1
ATOM 738 N N . TRP A 1 100 ? -6.053 -6.635 -6.911 1.00 91.44 100 TRP A N 1
ATOM 739 C CA . TRP A 1 100 ? -7.411 -6.118 -6.699 1.00 91.44 100 TRP A CA 1
ATOM 740 C C . TRP A 1 100 ? -8.052 -5.558 -7.970 1.00 91.44 100 TRP A C 1
ATOM 742 O O . TRP A 1 100 ? -9.237 -5.221 -7.970 1.00 91.44 100 TRP A O 1
ATOM 752 N N . GLY A 1 101 ? -7.315 -5.525 -9.077 1.00 88.56 101 GLY A N 1
ATOM 753 C CA . GLY A 1 101 ? -7.776 -4.990 -10.347 1.00 88.56 101 GLY A CA 1
ATOM 754 C C . GLY A 1 101 ? -7.946 -3.474 -10.312 1.00 88.56 101 GLY A C 1
ATOM 755 O O . GLY A 1 101 ? -7.305 -2.775 -9.532 1.00 88.56 101 GLY A O 1
ATOM 756 N N . GLN A 1 102 ? -8.804 -2.970 -11.196 1.00 86.38 102 GLN A N 1
ATOM 757 C CA . GLN A 1 102 ? -9.036 -1.536 -11.348 1.00 86.38 102 GLN A CA 1
ATOM 758 C C . GLN A 1 102 ? -10.176 -1.039 -10.467 1.00 86.38 102 GLN A C 1
ATOM 760 O O . GLN A 1 102 ? -11.175 -1.743 -10.283 1.00 86.38 102 GLN A O 1
ATOM 765 N N . ASP A 1 103 ? -10.057 0.173 -9.945 1.00 80.75 103 ASP A N 1
ATOM 766 C CA . ASP A 1 103 ? -11.186 0.883 -9.347 1.00 80.75 103 ASP A CA 1
ATOM 767 C C . ASP A 1 103 ? -12.107 1.532 -10.398 1.00 80.75 103 ASP A C 1
ATOM 769 O O . ASP A 1 103 ? -12.002 1.256 -11.595 1.00 80.75 103 ASP A O 1
ATOM 773 N N . SER A 1 104 ? -13.063 2.345 -9.941 1.00 75.94 104 SER A N 1
ATOM 774 C CA . SER A 1 104 ? -14.046 3.008 -10.805 1.00 75.94 104 SER A CA 1
ATOM 775 C C . SER A 1 104 ? -13.450 4.053 -11.749 1.00 75.94 104 SER A C 1
ATOM 777 O O . SER A 1 104 ? -14.090 4.376 -12.747 1.00 75.94 104 SER A O 1
ATOM 779 N N . ASP A 1 105 ? -12.253 4.562 -11.455 1.00 78.81 105 ASP A N 1
ATOM 780 C CA . ASP A 1 105 ? -11.581 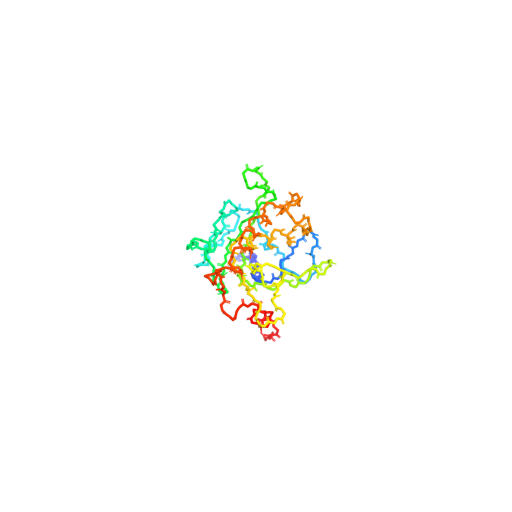5.601 -12.241 1.00 78.81 105 ASP A CA 1
ATOM 781 C C . ASP A 1 105 ? -10.500 5.018 -13.169 1.00 78.81 105 ASP A C 1
ATOM 783 O O . ASP A 1 105 ? -9.938 5.731 -14.000 1.00 78.81 105 ASP A O 1
ATOM 787 N N . GLY A 1 106 ? -10.247 3.707 -13.077 1.00 78.44 106 GLY A N 1
ATOM 788 C CA . GLY A 1 106 ? -9.324 2.967 -13.938 1.00 78.44 106 GLY A CA 1
ATOM 789 C C . GLY A 1 106 ? -7.923 2.775 -13.354 1.00 78.44 106 GLY A C 1
ATOM 790 O O . GLY A 1 106 ? -7.084 2.150 -14.016 1.00 78.44 106 GLY A O 1
ATOM 791 N N . ASP A 1 107 ? -7.672 3.240 -12.126 1.00 84.38 107 ASP A N 1
ATOM 792 C CA . ASP A 1 107 ? -6.393 3.048 -11.444 1.00 84.38 107 ASP A CA 1
ATOM 793 C C . ASP A 1 107 ? -6.221 1.582 -11.038 1.00 84.38 107 ASP A C 1
ATOM 795 O O . ASP A 1 107 ? -7.135 0.937 -10.521 1.00 84.38 107 ASP A O 1
ATOM 799 N N . SER A 1 108 ? -5.033 1.033 -11.294 1.00 88.88 108 SER A N 1
ATOM 800 C CA . SER A 1 108 ? -4.720 -0.374 -11.040 1.00 88.88 108 SER A CA 1
ATOM 801 C C . SER A 1 108 ? -4.189 -0.592 -9.625 1.00 88.88 108 SER A C 1
ATOM 803 O O . SER A 1 108 ? -3.092 -0.143 -9.300 1.00 88.88 108 SER A O 1
ATOM 805 N N . TYR A 1 109 ? -4.892 -1.424 -8.859 1.00 92.25 109 TYR A N 1
ATOM 806 C CA . TYR A 1 109 ? -4.486 -1.934 -7.544 1.00 92.25 109 TYR A CA 1
ATOM 807 C C . TYR A 1 109 ? -4.016 -3.391 -7.609 1.00 92.25 109 TYR A C 1
ATOM 809 O O . TYR A 1 109 ? -4.175 -4.173 -6.670 1.00 92.25 109 TYR A O 1
ATOM 817 N N . ASP A 1 110 ? -3.449 -3.778 -8.749 1.00 93.00 110 ASP A N 1
ATOM 818 C CA . ASP A 1 110 ? -2.682 -5.011 -8.856 1.00 93.00 110 ASP A CA 1
ATOM 819 C C . ASP A 1 110 ? -1.252 -4.838 -8.320 1.00 93.00 110 ASP A C 1
ATOM 821 O O . ASP A 1 110 ? -0.664 -3.766 -8.455 1.00 93.00 110 ASP A O 1
ATOM 825 N N . CYS A 1 111 ? -0.674 -5.918 -7.779 1.00 93.56 111 CYS A N 1
ATOM 826 C CA . CYS A 1 111 ? 0.677 -5.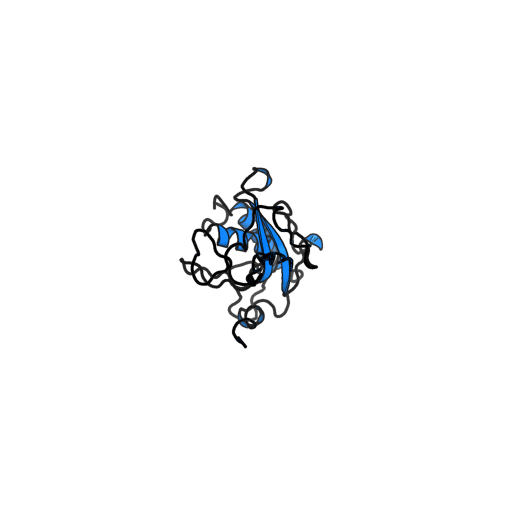953 -7.208 1.00 93.56 111 CYS A CA 1
ATOM 827 C C . CYS A 1 111 ? 0.867 -5.076 -5.957 1.00 93.56 111 CYS A C 1
ATOM 829 O O . CYS A 1 111 ? 1.893 -4.409 -5.820 1.00 93.56 111 CYS A O 1
ATOM 831 N N . LEU A 1 112 ? -0.087 -5.106 -5.020 1.00 94.94 112 LEU A N 1
ATOM 832 C CA . LEU A 1 112 ? -0.035 -4.271 -3.814 1.00 94.94 112 LEU A CA 1
ATOM 833 C C . LEU A 1 112 ? 1.273 -4.379 -3.027 1.00 94.94 112 LEU A C 1
ATOM 835 O O . LEU A 1 112 ? 1.757 -5.475 -2.728 1.00 94.94 112 LEU A O 1
ATOM 839 N N . GLY A 1 113 ? 1.800 -3.234 -2.605 1.00 93.56 113 GLY A N 1
ATOM 840 C CA . GLY A 1 113 ? 3.065 -3.131 -1.885 1.00 93.56 113 GLY A CA 1
ATOM 841 C C . GLY A 1 113 ? 4.283 -2.987 -2.778 1.00 93.56 113 GLY A C 1
ATOM 842 O O . GLY A 1 113 ? 5.379 -2.718 -2.269 1.00 93.56 113 GLY A O 1
ATOM 843 N N . ARG A 1 114 ? 4.096 -3.103 -4.094 1.00 93.44 114 ARG A N 1
ATOM 844 C CA . ARG A 1 114 ? 5.066 -2.624 -5.062 1.00 93.44 114 ARG A CA 1
ATOM 845 C C . ARG A 1 114 ? 5.044 -1.101 -5.053 1.00 93.44 114 ARG A C 1
ATOM 847 O O . ARG A 1 114 ? 4.014 -0.479 -5.259 1.00 93.44 114 ARG A O 1
ATOM 854 N N . CYS A 1 115 ? 6.200 -0.487 -4.867 1.00 90.44 115 CYS A N 1
ATOM 855 C CA . CYS A 1 115 ? 6.315 0.956 -4.957 1.00 90.44 115 CYS A CA 1
ATOM 856 C C . CYS A 1 115 ? 6.184 1.423 -6.415 1.00 90.44 115 CYS A C 1
ATOM 858 O O . CYS A 1 115 ? 6.901 0.948 -7.305 1.00 90.44 115 CYS A O 1
ATOM 860 N N . GLY A 1 116 ? 5.311 2.405 -6.630 1.00 87.25 116 GLY A N 1
ATOM 861 C CA . GLY A 1 116 ? 4.969 2.948 -7.942 1.00 87.25 116 GLY A CA 1
ATOM 862 C C . GLY A 1 116 ? 3.573 2.515 -8.389 1.00 87.25 116 GLY A C 1
ATOM 863 O O . GLY A 1 116 ? 2.800 1.970 -7.614 1.00 87.25 116 GLY A O 1
ATOM 864 N N . ILE A 1 117 ? 3.240 2.780 -9.651 1.00 85.50 117 ILE A N 1
ATOM 865 C CA . ILE A 1 117 ? 1.909 2.474 -10.187 1.00 85.50 117 ILE A CA 1
ATOM 866 C C . ILE A 1 117 ? 1.805 0.976 -10.492 1.00 85.50 117 ILE A C 1
ATOM 868 O O . ILE A 1 117 ? 2.597 0.470 -11.294 1.00 85.50 117 ILE A O 1
ATOM 872 N N . GLY A 1 118 ? 0.819 0.308 -9.882 1.00 88.69 118 GLY A N 1
ATOM 873 C CA . GLY A 1 118 ? 0.362 -1.048 -10.201 1.00 88.69 118 GLY A CA 1
ATOM 874 C C . GLY A 1 118 ? 1.464 -2.108 -10.288 1.00 88.69 118 GLY A C 1
ATOM 875 O O . GLY A 1 118 ? 2.478 -2.053 -9.594 1.00 88.69 118 GLY A O 1
ATOM 876 N N . CYS A 1 119 ? 1.290 -3.075 -11.187 1.00 91.19 119 CYS A N 1
ATOM 877 C CA . CYS A 1 119 ? 2.350 -4.001 -11.584 1.00 91.19 119 CYS A CA 1
ATOM 878 C C . CYS A 1 119 ? 3.291 -3.378 -12.630 1.00 91.19 119 CYS A C 1
ATOM 880 O O . CYS A 1 119 ? 2.952 -2.404 -13.295 1.00 91.19 119 CYS A O 1
ATOM 882 N N . GLN A 1 120 ? 4.461 -3.981 -12.850 1.00 87.75 120 GLN A N 1
ATOM 883 C CA . GLN A 1 120 ? 5.276 -3.664 -14.025 1.00 87.75 120 GLN A CA 1
ATOM 884 C C . GLN A 1 120 ? 4.688 -4.254 -15.306 1.00 87.75 120 GLN A C 1
ATOM 886 O O . GLN A 1 120 ? 4.324 -5.431 -15.346 1.00 87.75 120 GLN A O 1
ATOM 891 N N . GLU A 1 121 ? 4.715 -3.455 -16.372 1.00 80.12 121 GLU A N 1
ATOM 892 C CA . GLU A 1 121 ? 4.331 -3.870 -17.727 1.00 80.12 121 GLU A CA 1
ATOM 893 C C . GLU A 1 121 ? 5.377 -4.781 -18.395 1.00 80.12 121 GLU A C 1
ATOM 895 O O . GLU A 1 121 ? 5.065 -5.537 -19.311 1.00 80.12 121 GLU A O 1
ATOM 900 N N . GLY A 1 122 ? 6.631 -4.758 -17.931 1.00 68.75 122 GLY A N 1
ATOM 901 C CA . GLY A 1 122 ? 7.691 -5.591 -18.490 1.00 68.75 122 GLY A CA 1
ATOM 902 C C . GLY A 1 122 ? 8.931 -5.696 -17.600 1.00 68.75 122 GLY A C 1
ATOM 903 O O . GLY A 1 122 ? 9.116 -4.885 -16.689 1.00 68.75 122 GLY A O 1
ATOM 904 N N . PRO A 1 123 ? 9.790 -6.699 -17.848 1.00 63.00 123 PRO A N 1
ATOM 905 C CA . PRO A 1 123 ? 11.035 -6.873 -17.113 1.00 63.00 123 PRO A CA 1
ATOM 906 C C . PRO A 1 123 ? 12.040 -5.773 -17.489 1.00 63.00 123 PRO A C 1
ATOM 908 O O . PRO A 1 123 ? 12.268 -5.523 -18.670 1.00 63.00 123 PRO A O 1
ATOM 911 N N . GLY A 1 124 ? 12.676 -5.141 -16.496 1.00 59.28 124 GLY A N 1
ATOM 912 C CA . GLY A 1 124 ? 13.840 -4.266 -16.721 1.00 59.28 124 GLY A CA 1
ATOM 913 C C . GLY A 1 124 ? 13.741 -2.845 -16.166 1.00 59.28 124 GLY A C 1
ATOM 914 O O . GLY A 1 124 ? 14.757 -2.158 -16.113 1.00 59.28 124 GLY A O 1
ATOM 915 N N . LEU A 1 125 ? 12.570 -2.410 -15.695 1.00 65.50 125 LEU A N 1
ATOM 916 C CA . LEU A 1 125 ? 12.494 -1.240 -14.820 1.00 65.50 125 LEU A CA 1
ATOM 917 C C . LEU A 1 125 ? 12.815 -1.688 -13.394 1.00 65.50 125 LEU A C 1
ATOM 919 O O . LEU A 1 125 ? 12.350 -2.741 -12.954 1.00 65.50 125 LEU A O 1
ATOM 923 N N . CYS A 1 126 ? 13.613 -0.915 -12.659 1.00 70.81 126 CYS A N 1
ATOM 924 C CA . CYS A 1 126 ? 13.809 -1.211 -11.248 1.00 70.81 126 CYS A CA 1
ATOM 925 C C . CYS A 1 126 ? 12.455 -1.106 -10.526 1.00 70.81 126 CYS A C 1
ATOM 927 O O . CYS A 1 126 ? 11.602 -0.280 -10.859 1.00 70.81 126 CYS A O 1
ATOM 929 N N . SER A 1 127 ? 12.218 -2.037 -9.613 1.00 75.19 127 SER A N 1
ATOM 930 C CA . SER A 1 127 ? 10.938 -2.214 -8.945 1.00 75.19 127 SER A CA 1
ATOM 931 C C . SER A 1 127 ? 11.206 -2.399 -7.477 1.00 75.19 127 SER A C 1
ATOM 933 O O . SER A 1 127 ? 11.919 -3.333 -7.099 1.00 75.19 127 SER A O 1
ATOM 935 N N . ASN A 1 128 ? 10.647 -1.512 -6.666 1.00 86.62 128 ASN A N 1
ATOM 936 C CA . ASN A 1 128 ? 10.838 -1.590 -5.240 1.00 86.62 128 ASN A CA 1
ATOM 937 C C . ASN A 1 128 ? 9.625 -2.173 -4.517 1.00 86.62 128 ASN A C 1
ATOM 939 O O . ASN A 1 128 ? 8.504 -2.057 -5.007 1.00 86.62 128 ASN A O 1
ATOM 943 N N . TRP A 1 129 ? 9.851 -2.772 -3.350 1.00 90.06 129 TRP A N 1
ATOM 944 C CA . TRP A 1 129 ? 8.804 -3.301 -2.486 1.00 90.06 129 TRP A CA 1
ATOM 945 C C . TRP A 1 129 ? 9.020 -2.844 -1.048 1.00 90.06 129 TRP A C 1
ATOM 947 O O . TRP A 1 129 ? 10.124 -2.949 -0.504 1.00 90.06 129 TRP A O 1
ATOM 957 N N . SER A 1 130 ? 7.964 -2.347 -0.406 1.00 91.31 130 SER A N 1
ATOM 958 C CA . SER A 1 130 ? 8.063 -1.905 0.983 1.00 91.31 130 SER A CA 1
ATOM 959 C C . SER A 1 130 ? 6.735 -1.950 1.728 1.00 91.31 130 SER A C 1
ATOM 961 O O . SER A 1 130 ? 5.647 -1.928 1.147 1.00 91.31 130 SER A O 1
ATOM 963 N N . ARG A 1 131 ? 6.831 -1.961 3.061 1.00 93.25 131 ARG A N 1
ATOM 964 C CA . ARG A 1 131 ? 5.665 -1.839 3.944 1.00 93.25 131 ARG A CA 1
ATOM 965 C C . ARG A 1 131 ? 4.971 -0.483 3.819 1.00 93.25 131 ARG A C 1
ATOM 967 O O . ARG A 1 131 ? 3.760 -0.421 4.017 1.00 93.25 131 ARG A O 1
ATOM 974 N N . ASN A 1 132 ? 5.697 0.597 3.512 1.00 93.94 132 ASN A N 1
ATOM 975 C CA . ASN A 1 132 ? 5.075 1.912 3.334 1.00 93.94 132 ASN A CA 1
ATOM 976 C C . ASN A 1 132 ? 4.291 1.990 2.029 1.00 93.94 132 ASN A C 1
ATOM 978 O O . ASN A 1 132 ? 3.167 2.483 2.054 1.00 93.94 132 ASN A O 1
ATOM 982 N N . CYS A 1 133 ? 4.830 1.439 0.939 1.00 94.38 133 CYS A N 1
ATOM 983 C CA . CYS A 1 133 ? 4.100 1.317 -0.322 1.00 94.38 133 CYS A CA 1
ATOM 984 C C . CYS A 1 133 ? 2.838 0.466 -0.127 1.00 94.38 133 CYS A C 1
ATOM 986 O O . CYS A 1 133 ? 1.751 0.905 -0.476 1.00 94.38 133 CYS A O 1
ATOM 988 N N . LEU A 1 134 ? 2.938 -0.656 0.599 1.00 95.75 134 LEU A N 1
ATOM 989 C CA . LEU A 1 134 ? 1.774 -1.499 0.896 1.00 95.75 134 LEU A CA 1
ATOM 990 C C . LEU A 1 134 ? 0.687 -0.757 1.686 1.00 95.75 134 LEU A C 1
ATOM 992 O O . LEU A 1 134 ? -0.485 -0.820 1.327 1.00 95.75 134 LEU A O 1
ATOM 996 N N . LYS A 1 135 ? 1.057 -0.026 2.746 1.00 96.31 135 LYS A N 1
ATOM 997 C CA . LYS A 1 135 ? 0.102 0.804 3.503 1.00 96.31 135 LYS A CA 1
ATOM 998 C C . LYS A 1 135 ? -0.546 1.872 2.626 1.00 96.31 135 LYS A C 1
ATOM 1000 O O . LYS A 1 135 ? -1.744 2.108 2.758 1.00 96.31 135 LYS A O 1
ATOM 1005 N N . HIS A 1 136 ? 0.240 2.532 1.778 1.00 96.25 136 HIS A N 1
ATOM 1006 C CA . HIS A 1 136 ? -0.265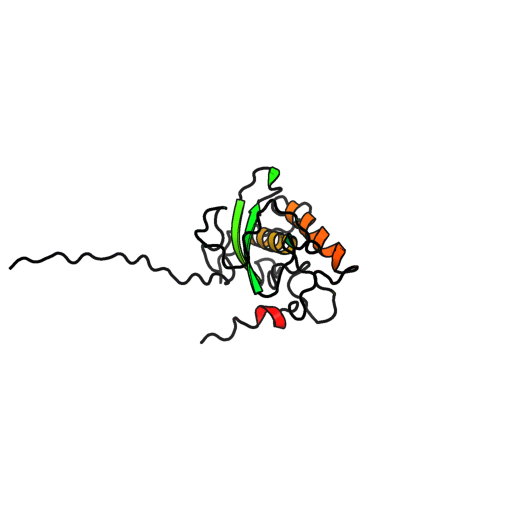 3.561 0.882 1.00 96.25 136 HIS A CA 1
ATOM 1007 C C . HIS A 1 136 ? -1.281 2.990 -0.106 1.00 96.25 136 HIS A C 1
ATOM 1009 O O . HIS A 1 136 ? -2.376 3.537 -0.195 1.00 96.25 136 HIS A O 1
ATOM 1015 N N . ASP A 1 137 ? -0.968 1.886 -0.785 1.00 96.62 137 ASP A N 1
ATOM 1016 C CA . ASP A 1 137 ? -1.865 1.314 -1.792 1.00 96.62 137 ASP A CA 1
ATOM 1017 C C . ASP A 1 137 ? -3.202 0.896 -1.166 1.00 96.62 137 ASP A C 1
ATOM 1019 O O . ASP A 1 137 ? -4.268 1.174 -1.712 1.00 96.62 137 ASP A O 1
ATOM 1023 N N . ILE A 1 138 ? -3.156 0.302 0.031 1.00 96.56 138 ILE A N 1
ATOM 1024 C CA . ILE A 1 138 ? -4.348 -0.096 0.789 1.00 96.56 138 ILE A CA 1
ATOM 1025 C C . ILE A 1 138 ? -5.169 1.123 1.220 1.00 96.56 138 ILE A C 1
ATOM 1027 O O . ILE A 1 138 ? -6.386 1.129 1.036 1.00 96.56 138 ILE A O 1
ATOM 1031 N N . CYS A 1 139 ? -4.522 2.154 1.778 1.00 96.75 139 CYS A N 1
ATOM 1032 C CA . CYS A 1 139 ? -5.195 3.402 2.142 1.00 96.75 139 CYS A CA 1
ATOM 1033 C C . CYS A 1 139 ? -5.860 4.023 0.913 1.00 96.75 139 CYS A C 1
ATOM 1035 O O . CYS A 1 139 ? -7.037 4.386 0.952 1.00 96.75 139 CYS A O 1
ATOM 1037 N N . SER A 1 140 ? -5.105 4.115 -0.185 1.00 95.50 140 SER A N 1
ATOM 1038 C CA . SER A 1 140 ? -5.556 4.740 -1.418 1.00 95.50 140 SER A CA 1
ATOM 1039 C C . SER A 1 140 ? -6.759 4.007 -1.995 1.00 95.50 140 SER A C 1
ATOM 1041 O O . SER A 1 140 ? -7.748 4.657 -2.321 1.00 95.50 140 SER A O 1
ATOM 1043 N N . TYR A 1 141 ? -6.730 2.675 -2.012 1.00 94.94 141 TYR A N 1
ATOM 1044 C CA . TYR A 1 141 ? -7.864 1.855 -2.425 1.00 94.94 141 TYR A CA 1
ATOM 1045 C C . TYR A 1 141 ? -9.090 2.060 -1.527 1.00 94.94 141 TYR A C 1
ATOM 1047 O O . TYR A 1 141 ? -10.211 2.214 -2.013 1.00 94.94 141 TYR A O 1
ATOM 1055 N N . TYR A 1 142 ? -8.889 2.072 -0.205 1.00 95.44 142 TYR A N 1
ATOM 1056 C CA . TYR A 1 142 ? -9.976 2.216 0.763 1.00 95.44 142 TYR A CA 1
ATOM 1057 C C . TYR A 1 142 ? -10.702 3.559 0.624 1.00 95.44 142 TYR A C 1
ATOM 1059 O O . TYR A 1 142 ? -11.933 3.597 0.617 1.00 95.44 142 TYR A O 1
ATOM 1067 N N . HIS A 1 143 ? -9.943 4.648 0.477 1.00 94.00 143 HIS A N 1
ATOM 1068 C CA . HIS A 1 143 ? -10.471 6.011 0.381 1.00 94.00 143 HIS A CA 1
ATOM 1069 C C . HIS A 1 143 ? -10.705 6.502 -1.055 1.00 94.00 143 HIS A C 1
ATOM 1071 O O . HIS A 1 143 ? -11.161 7.631 -1.226 1.00 94.00 143 HIS A O 1
ATOM 1077 N N . ASN A 1 144 ? -10.401 5.693 -2.077 1.00 92.56 144 ASN A N 1
ATOM 1078 C CA . ASN A 1 144 ? -10.364 6.124 -3.480 1.00 92.56 144 ASN A CA 1
ATOM 1079 C C . ASN A 1 144 ? -9.512 7.401 -3.672 1.00 92.56 144 ASN A C 1
ATOM 1081 O O . ASN A 1 144 ? -9.943 8.390 -4.265 1.00 92.56 144 ASN A O 1
ATOM 1085 N N . SER A 1 145 ? -8.325 7.410 -3.062 1.00 92.25 145 SER A N 1
ATOM 1086 C CA . SER A 1 145 ? -7.459 8.587 -2.928 1.00 92.25 145 SER A CA 1
ATOM 1087 C C . SER A 1 145 ? -6.681 8.900 -4.208 1.00 92.25 145 SER A C 1
ATOM 1089 O O . SER A 1 145 ? -6.078 8.005 -4.802 1.00 92.25 145 SER A O 1
ATOM 1091 N N . ARG A 1 146 ? -6.617 10.193 -4.567 1.00 89.62 146 ARG A N 1
ATOM 1092 C CA . ARG A 1 146 ? -5.946 10.707 -5.785 1.00 89.62 146 ARG A CA 1
ATOM 1093 C C . ARG A 1 146 ? -5.060 11.927 -5.561 1.00 89.62 146 ARG A C 1
ATOM 1095 O O . ARG A 1 146 ? -4.345 12.339 -6.470 1.00 89.62 146 ARG A O 1
ATOM 1102 N N . GLY A 1 147 ? -5.101 12.536 -4.377 1.00 92.25 147 GLY A N 1
ATOM 1103 C CA . GLY A 1 147 ? -4.403 13.799 -4.121 1.00 92.25 147 GLY A CA 1
ATOM 1104 C C . GLY A 1 147 ? -2.885 13.672 -3.953 1.00 92.25 147 GLY A C 1
ATOM 1105 O O . GLY A 1 147 ? -2.226 14.674 -3.677 1.00 92.25 147 GLY A O 1
ATOM 1106 N N . GLY A 1 148 ? -2.315 12.467 -4.061 1.00 93.31 148 GLY A N 1
ATOM 1107 C CA . GLY A 1 148 ? -0.905 12.222 -3.760 1.00 93.31 148 GLY A CA 1
ATOM 1108 C C . GLY A 1 148 ? -0.541 12.751 -2.370 1.00 93.31 148 GLY A C 1
ATOM 1109 O O . GLY A 1 148 ? -1.296 12.577 -1.418 1.00 93.31 148 GLY A O 1
ATOM 1110 N N . ALA A 1 149 ? 0.579 13.468 -2.253 1.00 95.25 149 ALA A N 1
ATOM 1111 C CA . ALA A 1 149 ? 1.074 13.999 -0.979 1.00 95.25 149 ALA A CA 1
ATOM 1112 C C . ALA A 1 149 ? 0.136 14.996 -0.269 1.00 95.25 149 ALA A C 1
ATOM 1114 O O . ALA A 1 149 ? 0.303 15.205 0.935 1.00 95.25 149 ALA A O 1
ATOM 1115 N N . VAL A 1 150 ? -0.811 15.618 -0.984 1.00 95.69 150 VAL A N 1
ATOM 1116 C CA . VAL A 1 150 ? -1.783 16.576 -0.420 1.00 95.69 150 VAL A CA 1
ATOM 1117 C C . VAL A 1 150 ? -3.158 15.955 -0.172 1.00 95.69 150 VAL A C 1
ATOM 1119 O O . VAL A 1 150 ? -4.079 16.655 0.245 1.00 95.69 150 VAL A O 1
ATOM 1122 N N . ASP A 1 151 ? -3.314 14.654 -0.421 1.00 96.31 151 ASP A N 1
ATOM 1123 C CA . ASP A 1 151 ? -4.562 13.959 -0.143 1.00 96.31 151 ASP A CA 1
ATOM 1124 C C . ASP A 1 151 ? -4.878 13.970 1.366 1.00 96.31 151 ASP A C 1
ATOM 1126 O O . ASP A 1 151 ? -4.010 13.620 2.176 1.00 96.31 151 ASP A O 1
ATOM 1130 N N . PRO A 1 152 ? -6.105 14.345 1.772 1.00 94.19 152 PRO A N 1
ATOM 1131 C CA . PRO A 1 152 ? -6.454 14.471 3.185 1.00 94.19 152 PRO A CA 1
ATOM 1132 C C . PRO A 1 152 ? -6.484 13.128 3.927 1.00 94.19 152 PRO A C 1
ATOM 1134 O O . PRO A 1 152 ? -6.303 13.104 5.145 1.00 94.19 152 PRO A O 1
ATOM 1137 N N . HIS A 1 153 ? -6.698 12.019 3.217 1.00 95.19 153 HIS A N 1
ATOM 1138 C CA . HIS A 1 153 ? -6.767 10.684 3.799 1.00 95.19 153 HIS A CA 1
ATOM 1139 C C . HIS A 1 153 ? -5.424 9.967 3.699 1.00 95.19 153 HIS A C 1
ATOM 1141 O O . HIS A 1 153 ? -4.909 9.477 4.701 1.00 95.19 153 HIS A O 1
ATOM 1147 N N . CYS A 1 154 ? -4.824 9.924 2.513 1.00 96.38 154 CYS A N 1
ATOM 1148 C CA . CYS A 1 154 ? -3.655 9.079 2.267 1.00 96.38 154 CYS A CA 1
ATOM 1149 C C . CYS A 1 154 ? -2.366 9.854 1.992 1.00 96.38 154 CYS A C 1
ATOM 1151 O O . CYS A 1 154 ? -1.325 9.226 1.802 1.00 96.38 154 CYS A O 1
ATOM 1153 N N . GLY A 1 155 ? -2.374 11.191 2.051 1.00 96.62 155 GLY A N 1
ATOM 1154 C CA . GLY A 1 155 ? -1.203 12.006 1.712 1.00 96.62 155 GLY A CA 1
ATOM 1155 C C . GLY A 1 155 ? 0.000 11.770 2.618 1.00 96.62 155 GLY A C 1
ATOM 1156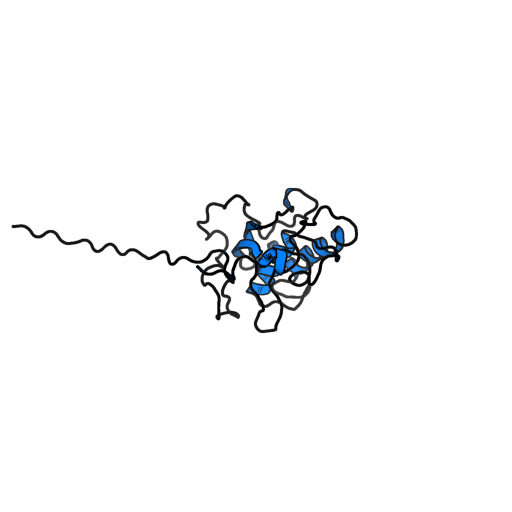 O O . GLY A 1 155 ? 1.137 11.733 2.149 1.00 96.62 155 GLY A O 1
ATOM 1157 N N . TRP A 1 156 ? -0.229 11.492 3.903 1.00 95.75 156 TRP A N 1
ATOM 1158 C CA . TRP A 1 156 ? 0.852 11.083 4.802 1.00 95.75 156 TRP A CA 1
ATOM 1159 C C . TRP A 1 156 ? 1.460 9.734 4.393 1.00 95.75 156 TRP A C 1
ATOM 1161 O O . TRP A 1 156 ? 2.682 9.609 4.324 1.00 95.75 156 TRP A O 1
ATOM 1171 N N . ALA A 1 157 ? 0.624 8.735 4.090 1.00 95.88 157 ALA A N 1
ATOM 1172 C CA . ALA A 1 157 ? 1.091 7.421 3.653 1.00 95.88 157 ALA A CA 1
ATOM 1173 C C . ALA A 1 157 ? 1.818 7.512 2.302 1.00 95.88 157 ALA A C 1
ATOM 1175 O O . ALA A 1 157 ? 2.865 6.887 2.142 1.00 95.88 157 ALA A O 1
ATOM 1176 N N . PHE A 1 158 ? 1.326 8.353 1.384 1.00 95.69 158 PHE A N 1
ATOM 1177 C CA . PHE A 1 158 ? 1.966 8.656 0.103 1.00 95.69 158 PHE A CA 1
ATOM 1178 C C . PHE A 1 158 ? 3.385 9.181 0.310 1.00 95.69 158 PHE A C 1
ATOM 1180 O O . PHE A 1 158 ? 4.321 8.625 -0.249 1.00 95.69 158 PHE A O 1
ATOM 1187 N N . GLN A 1 159 ? 3.580 10.185 1.171 1.00 94.94 159 GLN A N 1
ATOM 1188 C CA . GLN A 1 159 ? 4.913 10.744 1.437 1.00 94.94 159 GLN A CA 1
ATOM 1189 C C . GLN A 1 159 ? 5.887 9.695 1.999 1.00 94.94 159 GLN A C 1
ATOM 1191 O O . GLN A 1 159 ? 7.084 9.742 1.720 1.00 94.94 159 GLN A O 1
ATOM 1196 N N . LYS A 1 160 ? 5.401 8.732 2.796 1.00 93.25 160 LYS A N 1
ATOM 1197 C CA . LYS A 1 160 ? 6.234 7.622 3.298 1.00 93.25 160 LYS A CA 1
ATOM 1198 C C . LYS A 1 160 ? 6.540 6.590 2.219 1.00 93.25 160 LYS A C 1
ATOM 1200 O O . LYS A 1 160 ? 7.666 6.107 2.153 1.00 93.25 160 LYS A O 1
ATOM 1205 N N . ALA A 1 161 ? 5.570 6.272 1.370 1.00 92.75 161 ALA A N 1
ATOM 1206 C CA . ALA A 1 161 ? 5.779 5.402 0.220 1.00 92.75 161 ALA A CA 1
ATOM 1207 C C . ALA A 1 161 ? 6.740 6.029 -0.801 1.00 92.75 161 ALA A C 1
ATOM 1209 O O . ALA A 1 161 ? 7.593 5.333 -1.336 1.00 92.75 161 ALA A O 1
ATOM 1210 N N . GLU A 1 162 ? 6.665 7.342 -1.025 1.00 90.38 162 GLU A N 1
ATOM 1211 C CA . GLU A 1 162 ? 7.534 8.080 -1.945 1.00 90.38 162 GLU A CA 1
ATOM 1212 C C . GLU A 1 162 ? 9.012 7.991 -1.539 1.00 90.38 162 GLU A C 1
ATOM 1214 O O . GLU A 1 162 ? 9.872 7.781 -2.395 1.00 90.38 162 GLU A O 1
ATOM 1219 N N . GLN A 1 163 ? 9.315 8.062 -0.238 1.00 87.06 163 GLN A N 1
ATOM 1220 C CA . GLN A 1 163 ? 10.678 7.861 0.276 1.00 87.06 163 GLN A CA 1
ATOM 1221 C C . GLN A 1 163 ? 11.219 6.475 -0.102 1.00 87.06 163 GLN A C 1
ATOM 1223 O O . GLN A 1 163 ? 12.341 6.353 -0.595 1.00 87.06 163 GLN A O 1
ATOM 1228 N N . ASP A 1 164 ? 10.389 5.441 0.050 1.00 87.56 164 ASP A N 1
ATOM 1229 C CA . ASP A 1 164 ? 10.735 4.081 -0.360 1.00 87.56 164 ASP A CA 1
ATOM 1230 C C . ASP A 1 164 ? 10.681 3.889 -1.885 1.00 87.56 164 ASP A C 1
ATOM 1232 O O . ASP A 1 164 ? 11.301 2.967 -2.400 1.00 87.56 164 ASP A O 1
ATOM 1236 N N . PHE A 1 165 ? 9.977 4.724 -2.645 1.00 85.00 165 PHE A N 1
ATOM 1237 C CA . PHE A 1 165 ? 9.963 4.651 -4.106 1.00 85.00 165 PHE A CA 1
ATOM 1238 C C . PHE A 1 165 ? 11.244 5.238 -4.711 1.00 85.00 165 PHE A C 1
ATOM 1240 O O . PHE A 1 165 ? 11.859 4.618 -5.583 1.00 85.00 165 PHE A O 1
ATOM 1247 N N . LEU A 1 166 ? 11.659 6.415 -4.236 1.00 78.38 166 LEU A N 1
ATOM 1248 C CA . LEU 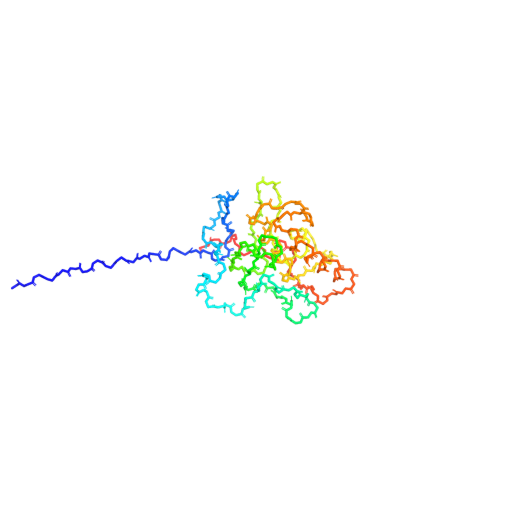A 1 166 ? 12.762 7.184 -4.811 1.00 78.38 166 LEU A CA 1
ATOM 1249 C C . LEU A 1 166 ? 14.144 6.666 -4.396 1.00 78.38 166 LEU A C 1
ATOM 1251 O O . LEU A 1 166 ? 15.056 6.672 -5.224 1.00 78.38 166 LEU A O 1
ATOM 1255 N N . GLU A 1 167 ? 14.328 6.205 -3.151 1.00 69.44 167 GLU A N 1
ATOM 1256 C CA . GLU A 1 167 ? 15.664 5.803 -2.685 1.00 69.44 167 GLU A CA 1
ATOM 1257 C C . GLU A 1 167 ? 16.194 4.521 -3.361 1.00 69.44 167 GLU A C 1
ATOM 1259 O O . GLU A 1 167 ? 17.299 4.555 -3.910 1.00 69.44 167 GLU A O 1
ATOM 1264 N N . PRO A 1 168 ? 15.475 3.384 -3.373 1.00 66.06 168 PRO A N 1
ATOM 1265 C CA . PRO A 1 168 ? 16.065 2.108 -3.786 1.00 66.06 168 PRO A CA 1
ATOM 1266 C C . PRO A 1 168 ? 16.018 1.899 -5.303 1.00 66.06 168 PRO A C 1
ATOM 1268 O O . PRO A 1 168 ? 16.938 1.335 -5.889 1.00 66.06 168 PRO A O 1
ATOM 1271 N N . CYS A 1 169 ? 15.003 2.439 -5.983 1.00 65.12 169 CYS A N 1
ATOM 1272 C CA . CYS A 1 169 ? 14.789 2.196 -7.410 1.00 65.12 169 CYS A CA 1
ATOM 1273 C C . CYS A 1 169 ? 15.974 2.654 -8.291 1.00 65.12 169 CYS A C 1
ATOM 1275 O O . CYS A 1 169 ? 16.328 1.991 -9.265 1.00 65.12 169 CYS A O 1
ATOM 1277 N N . LEU A 1 170 ? 16.633 3.756 -7.922 1.00 62.50 170 LEU A N 1
ATOM 1278 C CA . LEU A 1 170 ? 17.721 4.349 -8.709 1.00 62.50 170 LEU A CA 1
ATOM 1279 C C . LEU A 1 170 ? 19.114 4.140 -8.106 1.00 62.50 170 LEU A C 1
ATOM 1281 O O . LEU A 1 170 ? 20.105 4.316 -8.813 1.00 62.50 170 LEU A O 1
ATOM 1285 N N . THR A 1 171 ? 19.206 3.786 -6.819 1.00 65.38 171 THR A N 1
ATOM 1286 C CA . THR A 1 171 ? 20.496 3.750 -6.110 1.00 65.38 171 THR A CA 1
ATOM 1287 C C . THR A 1 171 ? 20.789 2.439 -5.383 1.00 65.38 171 THR A C 1
ATOM 1289 O O . THR A 1 171 ? 21.945 2.217 -5.026 1.00 65.38 171 THR A O 1
ATOM 1292 N N . ASP A 1 172 ? 19.798 1.558 -5.165 1.00 68.56 172 ASP A N 1
ATOM 1293 C CA . ASP A 1 172 ? 19.969 0.400 -4.282 1.00 68.56 172 ASP A CA 1
ATOM 1294 C C . ASP A 1 172 ? 18.963 -0.749 -4.520 1.00 68.56 172 ASP A C 1
ATOM 1296 O O . ASP A 1 172 ? 17.784 -0.679 -4.178 1.00 68.56 172 ASP A O 1
ATOM 1300 N N . SER A 1 173 ? 19.458 -1.877 -5.036 1.00 73.12 173 SER A N 1
ATOM 1301 C CA . SER A 1 173 ? 18.639 -3.068 -5.314 1.00 73.12 173 SER A CA 1
ATOM 1302 C C . SER A 1 173 ? 18.207 -3.874 -4.075 1.00 73.12 173 SER A C 1
ATOM 1304 O O . SER A 1 173 ? 17.462 -4.846 -4.229 1.00 73.12 173 SER A O 1
ATOM 1306 N N . VAL A 1 174 ? 18.631 -3.495 -2.859 1.00 77.81 174 VAL A N 1
ATOM 1307 C CA . VAL A 1 174 ? 18.349 -4.218 -1.593 1.00 77.81 174 VAL A CA 1
ATOM 1308 C C . VAL A 1 174 ? 16.863 -4.483 -1.364 1.00 77.81 174 VAL A C 1
ATOM 1310 O O . VAL A 1 174 ? 16.496 -5.450 -0.699 1.00 77.81 174 VAL A O 1
ATOM 1313 N N . CYS A 1 175 ? 16.009 -3.641 -1.923 1.00 81.06 175 CYS A N 1
ATOM 1314 C CA . CYS A 1 175 ? 14.580 -3.689 -1.687 1.00 81.06 175 CYS A CA 1
ATOM 1315 C C . CYS A 1 175 ? 13.776 -4.280 -2.871 1.00 81.06 175 CYS A C 1
ATOM 1317 O O . CYS A 1 175 ? 12.545 -4.338 -2.852 1.00 81.06 175 CYS A O 1
ATOM 1319 N N . THR A 1 176 ? 14.476 -4.784 -3.892 1.00 84.88 176 THR A N 1
ATOM 1320 C CA . THR A 1 176 ? 13.862 -5.511 -5.008 1.00 84.88 176 THR A CA 1
ATOM 1321 C C . THR A 1 176 ? 13.423 -6.912 -4.577 1.00 84.88 176 THR A C 1
ATOM 1323 O O . THR A 1 176 ? 14.099 -7.586 -3.798 1.00 84.88 176 THR A O 1
ATOM 1326 N N . VAL A 1 177 ? 12.303 -7.390 -5.126 1.00 87.31 177 VAL A N 1
ATOM 1327 C CA . VAL A 1 177 ? 11.873 -8.788 -4.993 1.00 87.31 177 VAL A CA 1
ATOM 1328 C C . VAL A 1 177 ? 11.994 -9.450 -6.371 1.00 87.31 177 VAL A C 1
ATOM 1330 O O . VAL A 1 177 ? 11.222 -9.138 -7.284 1.00 87.31 177 VAL A O 1
ATOM 1333 N N . PRO A 1 178 ? 12.999 -10.319 -6.589 1.00 84.25 178 PRO A N 1
ATOM 1334 C CA . PRO A 1 178 ? 13.251 -10.901 -7.903 1.00 84.25 178 PRO A CA 1
ATOM 1335 C C . PRO A 1 178 ? 12.071 -11.733 -8.410 1.00 84.25 178 PRO A C 1
ATOM 1337 O O . PRO A 1 178 ? 11.534 -12.562 -7.678 1.00 84.25 178 PRO A O 1
ATOM 1340 N N . ARG A 1 179 ? 11.727 -11.563 -9.694 1.00 85.19 179 ARG A N 1
ATOM 1341 C CA . ARG A 1 179 ? 10.631 -12.280 -10.379 1.00 85.19 179 ARG A CA 1
ATOM 1342 C C . ARG A 1 179 ? 9.267 -12.148 -9.691 1.00 85.19 179 ARG A C 1
ATOM 1344 O O . ARG A 1 179 ? 8.467 -13.078 -9.717 1.00 85.19 179 ARG A O 1
ATOM 1351 N N . PHE A 1 180 ? 9.029 -11.008 -9.055 1.00 89.12 180 PHE A N 1
ATOM 1352 C CA . PHE A 1 180 ? 7.781 -10.684 -8.382 1.00 89.12 180 PHE A CA 1
ATOM 1353 C C . PHE A 1 180 ? 7.469 -9.215 -8.655 1.00 89.12 180 PHE A C 1
ATOM 1355 O O . PHE A 1 180 ? 7.549 -8.404 -7.750 1.00 89.12 180 PHE A O 1
ATOM 1362 N N . ASN A 1 181 ? 7.266 -8.829 -9.920 1.00 87.69 181 ASN A N 1
ATOM 1363 C CA . ASN A 1 181 ? 7.059 -7.419 -10.291 1.00 87.69 181 ASN A CA 1
ATOM 1364 C C . ASN A 1 181 ? 5.953 -7.222 -11.320 1.00 87.69 181 ASN A C 1
ATOM 1366 O O . ASN A 1 181 ? 5.225 -6.232 -11.274 1.00 87.69 181 ASN A O 1
ATOM 1370 N N . THR A 1 182 ? 5.843 -8.144 -12.267 1.00 89.69 182 THR A N 1
ATOM 1371 C CA . THR A 1 182 ? 4.841 -8.079 -13.328 1.00 89.69 182 THR A CA 1
ATOM 1372 C C . THR A 1 182 ? 3.527 -8.709 -12.885 1.00 89.69 182 THR A C 1
ATOM 1374 O O . THR A 1 182 ? 3.504 -9.634 -12.070 1.00 89.69 182 THR A O 1
ATOM 1377 N N . LYS A 1 183 ? 2.420 -8.289 -13.506 1.00 90.12 183 LYS A N 1
ATOM 1378 C CA . LYS A 1 183 ? 1.102 -8.908 -13.288 1.00 90.12 183 LYS A CA 1
ATOM 1379 C C . LYS A 1 183 ? 1.138 -10.409 -13.545 1.00 90.12 183 LYS A C 1
ATOM 1381 O O . LYS A 1 183 ? 0.502 -11.186 -12.844 1.00 90.12 183 LYS A O 1
ATOM 1386 N N . ALA A 1 184 ? 1.912 -10.831 -14.539 1.00 87.88 184 ALA A N 1
ATOM 1387 C CA . ALA A 1 184 ? 2.088 -12.236 -14.834 1.00 87.88 184 ALA A CA 1
ATOM 1388 C C . ALA A 1 184 ? 2.812 -12.951 -13.676 1.00 87.88 184 ALA A C 1
ATOM 1390 O O . ALA A 1 184 ? 2.389 -14.012 -13.239 1.00 87.88 184 ALA A O 1
ATOM 1391 N N . GLU A 1 185 ? 3.904 -12.413 -13.149 1.00 87.50 185 GLU A N 1
ATOM 1392 C CA . GLU A 1 185 ? 4.618 -13.028 -12.017 1.00 87.50 185 GLU A CA 1
ATOM 1393 C C . GLU A 1 185 ? 3.788 -13.099 -10.733 1.00 87.50 185 GLU A C 1
ATOM 1395 O O . GLU A 1 185 ? 3.902 -14.076 -9.999 1.00 87.50 185 GLU A O 1
ATOM 1400 N N . VAL A 1 186 ? 2.948 -12.095 -10.490 1.00 87.94 186 VAL A N 1
ATOM 1401 C CA . VAL A 1 186 ? 2.251 -11.919 -9.215 1.00 87.94 186 VAL A CA 1
ATOM 1402 C C . VAL A 1 186 ? 0.819 -12.475 -9.250 1.00 87.94 186 VAL A C 1
ATOM 1404 O O . VAL A 1 186 ? 0.430 -13.275 -8.406 1.00 87.94 186 VAL A O 1
ATOM 1407 N N . CYS A 1 187 ? 0.031 -12.127 -10.268 1.00 84.31 187 CYS A N 1
ATOM 1408 C CA . CYS A 1 187 ? -1.411 -12.391 -10.314 1.00 84.31 187 CYS A CA 1
ATOM 1409 C C . CYS A 1 187 ? -1.806 -13.711 -10.998 1.00 84.31 187 CYS A C 1
ATOM 1411 O O . CYS A 1 187 ? -2.999 -14.001 -11.119 1.00 84.31 187 CYS A O 1
ATOM 1413 N N . ARG A 1 188 ? -0.856 -14.529 -11.483 1.00 62.97 188 ARG A N 1
ATOM 1414 C CA . ARG A 1 188 ? -1.156 -15.739 -12.288 1.00 62.97 188 ARG A CA 1
ATOM 1415 C C . ARG A 1 188 ? -1.899 -16.868 -11.544 1.00 62.97 188 ARG A C 1
ATOM 1417 O O . ARG A 1 188 ? -2.185 -17.887 -12.163 1.00 62.97 188 ARG A O 1
ATOM 1424 N N . ALA A 1 189 ? -2.280 -16.701 -10.276 1.00 51.12 189 ALA A N 1
ATOM 1425 C CA . ALA A 1 189 ? -2.863 -17.760 -9.444 1.00 51.12 189 ALA A CA 1
ATOM 1426 C C . ALA A 1 189 ? -4.362 -17.610 -9.086 1.00 51.12 189 ALA A C 1
ATOM 1428 O O . ALA A 1 189 ? -4.795 -18.196 -8.100 1.00 51.12 189 ALA A O 1
ATOM 1429 N N . LYS A 1 190 ? -5.182 -16.875 -9.858 1.00 48.28 190 LYS A N 1
ATOM 1430 C CA . LYS A 1 190 ? -6.652 -16.824 -9.624 1.00 48.28 190 LYS A CA 1
ATOM 1431 C C . LYS A 1 190 ? -7.549 -17.180 -10.815 1.00 48.28 190 LYS A C 1
ATOM 1433 O O . LYS A 1 190 ? -8.765 -17.116 -10.702 1.00 48.28 190 LYS A O 1
ATOM 1438 N N . VAL A 1 191 ? -6.972 -17.586 -11.949 1.00 44.25 191 VAL A N 1
ATOM 1439 C CA . VAL A 1 191 ? -7.735 -17.873 -13.186 1.00 44.25 191 VAL A CA 1
ATOM 1440 C C . VAL A 1 191 ? -8.041 -19.368 -13.373 1.00 44.25 191 VAL A C 1
ATOM 1442 O O . VAL A 1 191 ? -8.841 -19.728 -14.230 1.00 44.25 191 VAL A O 1
ATOM 1445 N N . VAL A 1 192 ? -7.473 -20.261 -12.557 1.00 35.59 192 VAL A N 1
ATOM 1446 C CA . VAL A 1 192 ? -7.783 -21.700 -12.623 1.00 35.59 192 VAL A CA 1
ATOM 1447 C C . VAL A 1 192 ? -8.714 -22.064 -11.473 1.00 35.59 192 VAL A C 1
ATOM 1449 O O . VAL A 1 192 ? -8.296 -22.636 -10.472 1.00 35.59 192 VAL A O 1
ATOM 1452 N N . GLY A 1 193 ? -9.979 -21.672 -11.606 1.00 34.97 193 GLY A N 1
ATOM 1453 C CA . GLY A 1 193 ? -11.052 -22.251 -10.807 1.00 34.97 193 GLY A CA 1
ATOM 1454 C C . GLY A 1 193 ? -11.263 -23.708 -11.218 1.00 34.97 193 GLY A C 1
ATOM 1455 O O . GLY A 1 193 ? -11.758 -23.971 -12.315 1.00 34.97 193 GLY A O 1
ATOM 1456 N N . ILE A 1 194 ? -10.866 -24.629 -10.341 1.00 33.53 194 ILE A N 1
ATOM 1457 C CA . ILE A 1 194 ? -11.499 -25.943 -10.175 1.00 33.53 194 ILE A CA 1
ATOM 1458 C C . ILE A 1 194 ? -12.152 -25.917 -8.799 1.00 33.53 194 ILE A C 1
ATOM 1460 O O . ILE A 1 194 ? -11.448 -25.514 -7.845 1.00 33.53 194 ILE A O 1
#

Foldseek 3Di:
DDDDDDPDDPPPDPPCQVQQEQDAAPQRDPRHGYPQKDFPPPDPPPFDPQEEAEQQDLDACVDPVWNDAQQRWYWYKHFQPRVVVVGGIITGTYTQQRFNQAGPVGFGLGRAQWQDGHFDPDPDQQIFGTSLSNRLSVQCVRVVFDPQLPTRGRNVSNVSSVVNNPPCRPPNNSGGHPQRGHCCSRVVPPPDDD